Protein AF-A0AAD7KVL7-F1 (afdb_monomer)

Sequence (299 aa):
MIIGLVLFLLGAGTYRYTIQSNEKSRFVRIARVFAAAIRNRKPTLPAVATKQEAHQSFEQFRFLNKALLAPNGSKEGGEIFSTTEVEEAKAVLSLIQIWATCLTFGIVFAQVSTFYTKQGATMDRKVFPGFDISAASLQSFRIGTGIIISIVGMAVAALVEMKRLETAKDYGLVDEPGAVNPMSVWWLIPQYTLDGVSHVFAMIGIQEFFYDQARTELRSMGVALYLSVFGVGSLLSSFLISAIEEATGGDRRDSWFANNLNRAHLDYFYWLLAGLGAVSFVLYVHFAKSYIYNMKGKL

pLDDT: mean 77.89, std 16.53, range [33.16, 98.06]

Mean predicted aligned error: 12.8 Å

Organism: Quillaja saponaria (NCBI:txid32244)

Foldseek 3Di:
DVVVVVVVVVVVVVPPPPPPVPDDPLVVLLVVLVVLLVVLPDDDDDDDDPDDDDDPQDPQPCSSVSSQDFDPDDDDDTDHDDPVSSSVNRVVVVVVVVVVVCVVVVVVLVCVLPVVLVVCQPDFQDPDVPDGQDSLNVLLVLQLVLLVLLLVLLLLVLVLLVVQLVQCVVVVVLPPAPPDRPDDPCSNVSSVVSNVSSCSSNLSSQLSNLQVPDDPVCNVVSNVVSVVCVVVVVVVVVVVVVVQCVVQDDPPAAGCDHSRSSRHNVSVVSNVVSVVSVVVSVVSVVVSVVVVVVVVVVD

InterPro domains:
  IPR000109 Proton-dependent oligopeptide transporter family [PF00854] (1-141)
  IPR000109 Proton-dependent oligopeptide transporter family [PF00854] (142-248)
  IPR036259 MFS transporter superfamily [G3DSA:1.20.1250.20] (1-297)
  IPR036259 MFS transporter superfamily [SSF103473] (79-289)

Nearest PDB structures (foldseek):
  4oh3-assembly1_A  TM=4.957E-01  e=6.266E-10  Arabidopsis thaliana
  8jzx-assembly1_B  TM=6.310E-01  e=6.537E-05  Homo sapiens
  8wx4-assembly1_A  TM=6.038E-01  e=5.932E-05  Homo sapiens
  8a1g-assembly1_C  TM=2.622E-01  e=4.624E+00  Homo sapiens
  2q12-assembly1_A-2  TM=2.137E-01  e=7.514E+00  Homo sapiens

Solvent-accessible surface area (backbone atoms only — not comparable to full-atom values): 16916 Å² total; per-residue (Å²): 106,70,68,58,50,51,52,49,56,60,49,52,74,70,55,77,73,79,73,69,90,77,71,76,54,70,67,58,54,35,52,47,40,53,52,37,12,59,68,53,62,64,93,71,83,92,74,84,81,80,87,74,78,90,66,91,67,72,76,68,66,57,65,46,62,34,23,60,56,74,74,87,86,66,82,85,81,76,81,80,56,54,72,66,53,45,51,52,39,42,52,52,51,53,49,49,52,56,54,56,66,48,46,62,55,55,58,56,57,61,39,63,78,44,56,50,53,55,51,60,68,75,45,88,41,65,81,49,98,94,42,70,56,51,73,70,48,55,26,50,49,29,29,53,50,9,51,52,36,38,26,52,18,25,45,48,43,16,54,48,40,49,52,51,44,51,50,25,52,78,72,67,40,45,86,44,72,87,62,82,63,91,70,65,75,73,70,51,49,64,34,54,52,30,41,55,53,14,45,59,31,26,54,54,17,46,47,51,44,33,37,72,72,28,55,86,95,38,29,70,55,21,52,50,53,48,57,41,51,60,55,54,48,53,52,50,50,53,50,51,52,53,53,46,42,64,74,45,48,48,104,87,45,75,17,50,79,29,92,37,68,55,61,24,39,60,29,57,54,24,43,48,52,20,51,54,40,51,53,49,48,55,53,48,55,54,52,52,50,52,53,53,51,60,52,61,77,74,112

Structure (mmCIF, N/CA/C/O backbone):
data_AF-A0AAD7KVL7-F1
#
_entry.id   AF-A0AAD7KVL7-F1
#
loop_
_atom_site.group_PDB
_atom_site.id
_atom_site.type_symbol
_atom_site.label_atom_id
_atom_site.label_alt_id
_atom_site.label_comp_id
_atom_site.label_asym_id
_atom_site.label_entity_id
_atom_site.label_seq_id
_atom_site.pdbx_PDB_ins_code
_atom_site.Cartn_x
_atom_site.Cartn_y
_atom_site.Cartn_z
_atom_site.occupancy
_atom_site.B_iso_or_equiv
_atom_site.auth_seq_id
_atom_site.auth_comp_id
_atom_site.auth_asym_id
_atom_site.auth_atom_id
_atom_site.pdbx_PDB_model_num
ATOM 1 N N . MET A 1 1 ? 7.855 4.038 23.886 1.00 50.47 1 MET A N 1
ATOM 2 C CA . MET A 1 1 ? 7.642 5.500 24.010 1.00 50.47 1 MET A CA 1
ATOM 3 C C . MET A 1 1 ? 8.640 6.174 24.942 1.00 50.47 1 MET A C 1
ATOM 5 O O . MET A 1 1 ? 9.323 7.062 24.466 1.00 50.47 1 MET A O 1
ATOM 9 N N . ILE A 1 2 ? 8.785 5.759 26.207 1.00 61.41 2 ILE A N 1
ATOM 10 C CA . ILE A 1 2 ? 9.708 6.414 27.163 1.00 61.41 2 ILE A CA 1
ATOM 11 C C . ILE A 1 2 ? 11.168 6.366 26.682 1.00 61.41 2 ILE A C 1
ATOM 13 O O . ILE A 1 2 ? 11.831 7.390 26.650 1.00 61.41 2 ILE A O 1
ATOM 17 N N . ILE A 1 3 ? 11.637 5.212 26.199 1.00 69.81 3 ILE A N 1
ATOM 18 C CA . ILE A 1 3 ? 13.001 5.063 25.655 1.00 69.81 3 ILE A CA 1
ATOM 19 C C . ILE A 1 3 ? 13.208 5.937 24.406 1.00 69.81 3 ILE A C 1
ATOM 21 O O . ILE A 1 3 ? 14.237 6.587 24.272 1.00 69.81 3 ILE A O 1
ATOM 25 N N . GLY A 1 4 ? 12.206 6.020 23.525 1.00 58.41 4 GLY A N 1
ATOM 26 C CA . GLY A 1 4 ? 12.250 6.893 22.346 1.00 58.41 4 GLY A CA 1
ATOM 27 C C . GLY A 1 4 ? 12.260 8.381 22.707 1.00 58.41 4 GLY A C 1
ATOM 28 O O . GLY A 1 4 ? 12.988 9.147 22.091 1.00 58.41 4 GLY A O 1
ATOM 29 N N . LEU A 1 5 ? 11.516 8.779 23.746 1.00 64.94 5 LEU A N 1
ATOM 30 C CA . LEU A 1 5 ? 11.531 10.139 24.286 1.00 64.94 5 LEU A CA 1
ATOM 31 C C . LEU A 1 5 ? 12.896 10.470 24.904 1.00 64.94 5 LEU A C 1
ATOM 33 O O . LEU A 1 5 ? 13.423 11.546 24.666 1.00 64.94 5 LEU A O 1
ATOM 37 N N . VAL A 1 6 ? 13.494 9.536 25.649 1.00 79.69 6 VAL A N 1
ATOM 38 C CA . VAL A 1 6 ? 14.825 9.705 26.250 1.00 79.69 6 VAL A CA 1
ATOM 39 C C . VAL A 1 6 ? 15.905 9.822 25.172 1.00 79.69 6 VAL A C 1
ATOM 41 O O . VAL A 1 6 ? 16.729 10.725 25.251 1.00 79.69 6 VAL A O 1
ATOM 44 N N . LEU A 1 7 ? 15.869 8.987 24.127 1.00 78.38 7 LEU A N 1
ATOM 45 C CA . LEU A 1 7 ? 16.789 9.086 22.987 1.00 78.38 7 LEU A CA 1
ATOM 46 C C . LEU A 1 7 ? 16.598 10.388 22.196 1.00 78.38 7 LEU A C 1
ATOM 48 O O . LEU A 1 7 ? 17.580 11.021 21.820 1.00 78.38 7 LEU A O 1
ATOM 52 N N . PHE A 1 8 ? 15.351 10.822 21.991 1.00 74.12 8 PHE A N 1
ATOM 53 C CA . PHE A 1 8 ? 15.040 12.100 21.352 1.00 74.12 8 PHE A CA 1
ATOM 54 C C . PHE A 1 8 ? 15.550 13.288 22.175 1.00 74.12 8 PHE A C 1
ATOM 56 O O . PHE A 1 8 ? 16.162 14.186 21.615 1.00 74.12 8 PHE A O 1
ATOM 63 N N . LEU A 1 9 ? 15.356 13.286 23.498 1.00 77.94 9 LEU A N 1
ATOM 64 C CA . LEU A 1 9 ? 15.824 14.353 24.390 1.00 77.94 9 LEU A CA 1
ATOM 65 C C . LEU A 1 9 ? 17.355 14.372 24.528 1.00 77.94 9 LEU A C 1
ATOM 67 O O . LEU A 1 9 ? 17.946 15.449 24.559 1.00 77.94 9 LEU A O 1
ATOM 71 N N . LEU A 1 10 ? 18.003 13.202 24.553 1.00 77.75 10 LEU A N 1
ATOM 72 C CA . LEU A 1 10 ? 19.466 13.090 24.536 1.00 77.75 10 LEU A CA 1
ATOM 73 C C . LEU A 1 10 ? 20.050 13.580 23.202 1.00 77.75 10 LEU A C 1
ATOM 75 O O . LEU A 1 10 ? 21.024 14.328 23.204 1.00 77.75 10 LEU A O 1
ATOM 79 N N . GLY A 1 11 ? 19.423 13.230 22.073 1.00 61.44 11 GLY A N 1
ATOM 80 C CA . GLY A 1 11 ? 19.807 13.717 20.744 1.00 61.44 11 GLY A CA 1
ATOM 81 C C . GLY A 1 11 ? 19.473 15.195 20.507 1.00 61.44 11 GLY A C 1
ATOM 82 O O . GLY A 1 11 ? 20.193 15.882 19.782 1.00 61.44 11 GLY A O 1
ATOM 83 N N . ALA A 1 12 ? 18.436 15.723 21.164 1.00 59.50 12 ALA A N 1
ATOM 84 C CA . ALA A 1 12 ? 18.045 17.130 21.079 1.00 59.50 12 ALA A CA 1
ATOM 85 C C . ALA A 1 12 ? 19.120 18.070 21.647 1.00 59.50 12 ALA A C 1
ATOM 87 O O . ALA A 1 12 ? 19.262 19.186 21.156 1.00 59.50 12 ALA A O 1
ATOM 88 N N . GLY A 1 13 ? 19.920 17.618 22.623 1.00 55.59 13 GLY A N 1
ATOM 89 C CA . GLY A 1 13 ? 21.069 18.374 23.138 1.00 55.59 13 GLY A CA 1
ATOM 90 C C . GLY A 1 13 ? 22.257 18.436 22.168 1.00 55.59 13 GLY A C 1
ATOM 91 O O . GLY A 1 13 ? 23.027 19.394 22.191 1.00 55.59 13 GLY A O 1
ATOM 92 N N . THR A 1 14 ? 22.396 17.442 21.285 1.00 59.62 14 THR A N 1
ATOM 93 C CA . THR A 1 14 ? 23.415 17.412 20.219 1.00 59.62 14 THR A CA 1
ATOM 94 C C . THR A 1 14 ? 22.969 18.189 18.978 1.00 59.62 14 THR A C 1
ATOM 96 O O . THR A 1 14 ? 23.797 18.594 18.160 1.00 59.62 14 THR A O 1
ATOM 99 N N . TYR A 1 15 ? 21.666 18.452 18.850 1.00 43.06 15 TYR A N 1
ATOM 100 C CA . TYR A 1 15 ? 21.093 19.289 17.806 1.00 43.06 15 TYR A CA 1
ATOM 101 C C . TYR A 1 15 ? 21.395 20.763 18.083 1.00 43.06 15 TYR A C 1
ATOM 103 O O . TYR A 1 15 ? 20.573 21.535 18.577 1.00 43.06 15 TYR A O 1
ATOM 111 N N . ARG A 1 16 ? 22.618 21.175 17.754 1.00 44.50 16 ARG A N 1
ATOM 112 C CA . ARG A 1 16 ? 23.024 22.576 17.760 1.00 44.50 16 ARG A CA 1
ATOM 113 C C . ARG A 1 16 ? 22.405 23.264 16.539 1.00 44.50 16 ARG A C 1
ATOM 115 O O . ARG A 1 16 ? 23.072 23.531 15.546 1.00 44.50 16 ARG A O 1
ATOM 122 N N . TYR A 1 17 ? 21.095 23.497 16.605 1.00 44.44 17 TYR A N 1
ATOM 123 C CA . TYR A 1 17 ? 20.380 24.334 15.652 1.00 44.44 17 TYR A CA 1
ATOM 124 C C . TYR A 1 17 ? 20.865 25.767 15.840 1.00 44.44 17 TYR A C 1
ATOM 126 O O . TYR A 1 17 ? 20.537 26.428 16.826 1.00 44.44 17 TYR A O 1
ATOM 134 N N . THR A 1 18 ? 21.677 26.249 14.907 1.00 37.12 18 THR A N 1
ATOM 135 C CA . THR A 1 18 ? 21.961 27.676 14.789 1.00 37.12 18 THR A CA 1
ATOM 136 C C . THR A 1 18 ? 20.650 28.359 14.417 1.00 37.12 18 THR A C 1
ATOM 138 O O . THR A 1 18 ? 20.268 28.396 13.250 1.00 37.12 18 THR A O 1
ATOM 141 N N . ILE A 1 19 ? 19.921 28.862 15.414 1.00 48.62 19 ILE A N 1
ATOM 142 C CA . ILE A 1 19 ? 18.784 29.753 15.197 1.00 48.62 19 ILE A CA 1
ATOM 143 C C . ILE A 1 19 ? 19.350 30.992 14.488 1.00 48.62 19 ILE A C 1
ATOM 145 O O . ILE A 1 19 ? 19.920 31.872 15.129 1.00 48.62 19 ILE A O 1
ATOM 149 N N . GLN A 1 20 ? 19.212 31.073 13.162 1.00 39.88 20 GLN A N 1
ATOM 150 C CA . GLN A 1 20 ? 19.223 32.362 12.476 1.00 39.88 20 GLN A CA 1
ATOM 151 C C . GLN A 1 20 ? 17.997 33.121 12.996 1.00 3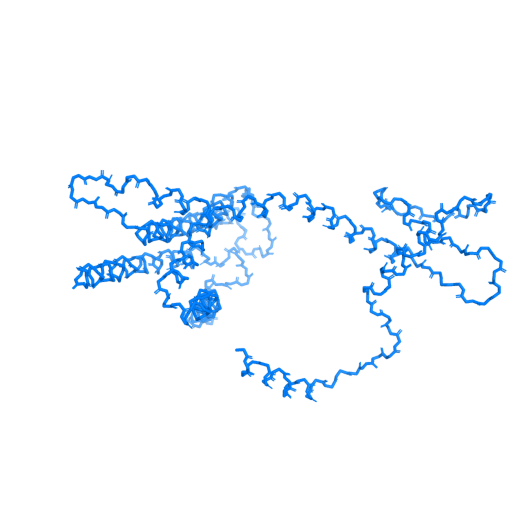9.88 20 GLN A C 1
ATOM 153 O O . GLN A 1 20 ? 16.875 32.908 12.539 1.00 39.88 20 GLN A O 1
ATOM 158 N N . SER A 1 21 ? 18.187 33.944 14.033 1.00 47.78 21 SER A N 1
ATOM 159 C CA . SER A 1 21 ? 17.116 34.532 14.851 1.00 47.78 21 SER A CA 1
ATOM 160 C C . SER A 1 21 ? 16.332 35.653 14.167 1.00 47.78 21 SER A C 1
ATOM 162 O O . SER A 1 21 ? 15.862 36.569 14.838 1.00 47.78 21 SER A O 1
ATOM 164 N N . ASN A 1 22 ? 16.175 35.599 12.843 1.00 49.38 22 ASN A N 1
ATOM 165 C CA . ASN A 1 22 ? 15.430 36.619 12.113 1.00 49.38 22 ASN A CA 1
ATOM 166 C C . ASN A 1 22 ? 14.542 36.105 10.967 1.00 49.38 22 ASN A C 1
ATOM 168 O O . ASN A 1 22 ? 13.840 36.905 10.351 1.00 49.38 22 ASN A O 1
ATOM 172 N N . GLU A 1 23 ? 14.484 34.795 10.701 1.00 53.75 23 GLU A N 1
ATOM 173 C CA . GLU A 1 23 ? 13.508 34.245 9.751 1.00 53.75 23 GLU A CA 1
ATOM 174 C C . GLU A 1 23 ? 12.226 33.843 10.504 1.00 53.75 23 GLU A C 1
ATOM 176 O O . GLU A 1 23 ? 12.170 32.832 11.206 1.00 53.75 23 GLU A O 1
ATOM 181 N N . LYS A 1 24 ? 11.176 34.672 10.423 1.00 63.22 24 LYS A N 1
ATOM 182 C CA . LYS A 1 24 ? 9.858 34.351 11.004 1.00 63.22 24 LYS A CA 1
ATOM 183 C C . LYS A 1 24 ? 9.384 32.990 10.463 1.00 63.22 24 LYS A C 1
ATOM 185 O O . LYS A 1 24 ? 9.378 32.789 9.250 1.00 63.22 24 LYS A O 1
ATOM 190 N N . SER A 1 25 ? 8.942 32.085 11.348 1.00 74.12 25 SER A N 1
ATOM 191 C CA . SER A 1 25 ? 8.406 30.764 10.964 1.00 74.12 25 SER A CA 1
ATOM 192 C C . SER A 1 25 ? 7.355 30.891 9.857 1.00 74.12 25 SER A C 1
ATOM 194 O O . SER A 1 25 ? 6.479 31.757 9.926 1.00 74.12 25 SER A O 1
ATOM 196 N N . ARG A 1 26 ? 7.418 30.017 8.846 1.00 74.38 26 ARG A N 1
ATOM 197 C CA . ARG A 1 26 ? 6.549 30.069 7.655 1.00 74.38 26 ARG A CA 1
ATOM 198 C C . ARG A 1 26 ? 5.059 30.099 8.019 1.00 74.38 26 ARG A C 1
ATOM 200 O O . ARG A 1 26 ? 4.303 30.883 7.455 1.00 74.38 26 ARG A O 1
ATOM 207 N N . PHE A 1 27 ? 4.658 29.348 9.046 1.00 77.69 27 PHE A N 1
ATOM 208 C CA . PHE A 1 27 ? 3.287 29.363 9.569 1.00 77.69 27 PHE A CA 1
ATOM 209 C C . PHE A 1 27 ? 2.889 30.713 10.174 1.00 77.69 27 PHE A C 1
ATOM 211 O O . PHE A 1 27 ? 1.762 31.169 9.992 1.00 77.69 27 PHE A O 1
ATOM 218 N N . VAL A 1 28 ? 3.818 31.383 10.860 1.00 81.88 28 VAL A N 1
ATOM 219 C CA . VAL A 1 28 ? 3.592 32.714 11.437 1.00 81.88 28 VAL A CA 1
ATOM 220 C C . VAL A 1 28 ? 3.434 33.760 10.332 1.00 81.88 28 VAL A C 1
ATOM 222 O O . VAL A 1 28 ? 2.587 34.639 10.466 1.00 81.88 28 VAL A O 1
ATOM 225 N N . ARG A 1 29 ? 4.192 33.662 9.229 1.00 79.75 29 ARG A N 1
ATOM 226 C CA . ARG A 1 29 ? 4.027 34.553 8.064 1.00 79.75 29 ARG A CA 1
ATOM 227 C C . ARG A 1 29 ? 2.640 34.400 7.441 1.00 79.75 29 ARG A C 1
ATOM 229 O O . ARG A 1 29 ? 1.922 35.385 7.300 1.00 79.75 29 ARG A O 1
ATOM 236 N N . ILE A 1 30 ? 2.224 33.161 7.183 1.00 82.62 30 ILE A N 1
ATOM 237 C CA . ILE A 1 30 ? 0.901 32.841 6.630 1.00 82.62 30 ILE A CA 1
ATOM 238 C C . ILE A 1 30 ? -0.218 33.345 7.557 1.00 82.62 30 ILE A C 1
ATOM 240 O O . ILE A 1 30 ? -1.150 34.009 7.106 1.00 82.62 30 ILE A O 1
ATOM 244 N N . ALA A 1 31 ? -0.111 33.116 8.871 1.00 83.69 31 ALA A N 1
ATOM 245 C CA . ALA A 1 31 ? -1.095 33.598 9.844 1.00 83.69 31 ALA A CA 1
ATOM 246 C C . ALA A 1 31 ? -1.232 35.133 9.844 1.00 83.69 31 ALA A C 1
ATOM 248 O O . ALA A 1 31 ? -2.340 35.662 9.962 1.00 83.69 31 ALA A O 1
ATOM 249 N N . ARG A 1 32 ? -0.122 35.861 9.667 1.00 83.12 32 ARG A N 1
ATOM 250 C CA . ARG A 1 32 ? -0.129 37.327 9.562 1.00 83.12 32 ARG A CA 1
ATOM 251 C C . ARG A 1 32 ? -0.781 37.818 8.274 1.00 83.12 32 ARG A C 1
ATOM 253 O O . ARG A 1 32 ? -1.527 38.792 8.337 1.00 83.12 32 ARG A O 1
ATOM 260 N N . VAL A 1 33 ? -0.585 37.123 7.151 1.00 84.25 33 VAL A N 1
ATOM 261 C CA . VAL A 1 33 ? -1.294 37.410 5.892 1.00 84.25 33 VAL A CA 1
ATOM 262 C C . VAL A 1 33 ? -2.807 37.309 6.093 1.00 84.25 33 VAL A C 1
ATOM 264 O O . VAL A 1 33 ? -3.541 38.229 5.729 1.00 84.25 33 VAL A O 1
ATOM 267 N N . PHE A 1 34 ? -3.290 36.241 6.739 1.00 83.94 34 PHE A N 1
ATOM 268 C CA . PHE A 1 34 ? -4.713 36.103 7.070 1.00 83.94 34 PHE A CA 1
ATOM 269 C C . PHE A 1 34 ? -5.205 37.240 7.974 1.00 83.94 34 PHE A C 1
ATOM 271 O O . PHE A 1 34 ? -6.240 37.849 7.692 1.00 83.94 34 PHE A O 1
ATOM 278 N N . ALA A 1 35 ? -4.454 37.570 9.028 1.00 83.56 35 ALA A N 1
ATOM 279 C CA . ALA A 1 35 ? -4.798 38.656 9.941 1.00 83.56 35 ALA A CA 1
ATOM 280 C C . ALA A 1 35 ? -4.869 40.018 9.223 1.00 83.56 35 ALA A C 1
ATOM 282 O O . ALA A 1 35 ? -5.815 40.780 9.432 1.00 83.56 35 ALA A O 1
ATOM 283 N N . ALA A 1 36 ? -3.917 40.306 8.332 1.00 80.81 36 ALA A N 1
ATOM 284 C CA . ALA A 1 36 ? -3.884 41.525 7.532 1.00 80.81 36 ALA A CA 1
ATOM 285 C C . ALA A 1 36 ? -5.037 41.587 6.519 1.00 80.81 36 ALA A C 1
ATOM 287 O O . ALA A 1 36 ? -5.709 42.614 6.425 1.00 80.81 36 ALA A O 1
ATOM 288 N N . ALA A 1 37 ? -5.342 40.485 5.826 1.00 81.25 37 ALA A N 1
ATOM 289 C CA . ALA A 1 37 ? -6.483 40.405 4.912 1.00 81.25 37 ALA A CA 1
ATOM 290 C C . ALA A 1 37 ? -7.827 40.635 5.628 1.00 81.25 37 ALA A C 1
ATOM 292 O O . ALA A 1 37 ? -8.701 41.327 5.100 1.00 81.25 37 ALA A O 1
ATOM 293 N N . ILE A 1 38 ? -7.994 40.091 6.842 1.00 82.12 38 ILE A N 1
ATOM 294 C CA . ILE A 1 38 ? -9.190 40.293 7.675 1.00 82.12 38 ILE A CA 1
ATOM 295 C C . ILE A 1 38 ? -9.268 41.743 8.165 1.00 82.12 38 ILE A C 1
ATOM 297 O O . ILE A 1 38 ? -10.331 42.361 8.078 1.00 82.12 38 ILE A O 1
ATOM 301 N N . ARG A 1 39 ? -8.149 42.313 8.630 1.00 79.00 39 ARG A N 1
ATOM 302 C CA . ARG A 1 39 ? -8.065 43.714 9.074 1.00 79.00 39 ARG A CA 1
ATOM 303 C C . ARG A 1 39 ? -8.434 44.683 7.948 1.00 79.00 39 ARG A C 1
ATOM 305 O O . ARG A 1 39 ? -9.210 45.610 8.168 1.00 79.00 39 ARG A O 1
ATOM 312 N N . ASN A 1 40 ? -7.963 44.406 6.736 1.00 76.19 40 ASN A N 1
ATOM 313 C CA . ASN A 1 40 ? -8.207 45.209 5.539 1.00 76.19 40 ASN A CA 1
ATOM 314 C C . ASN A 1 40 ? -9.567 44.895 4.868 1.00 76.19 40 ASN A C 1
ATOM 316 O O . ASN A 1 40 ? -9.857 45.378 3.774 1.00 76.19 40 ASN A O 1
ATOM 320 N N . ARG A 1 41 ? -10.436 44.080 5.496 1.00 67.69 41 ARG A N 1
ATOM 321 C CA . ARG A 1 41 ? -11.765 43.727 4.963 1.00 67.69 41 ARG A CA 1
ATOM 322 C C . ARG A 1 41 ? -12.808 44.844 5.133 1.00 67.69 41 ARG A C 1
ATOM 324 O O . ARG A 1 41 ? -13.799 44.813 4.403 1.00 67.69 41 ARG A O 1
ATOM 331 N N . LYS A 1 42 ? -12.605 45.807 6.046 1.00 64.00 42 LYS A N 1
ATOM 332 C CA . LYS A 1 42 ? -13.519 46.952 6.253 1.00 64.00 42 LYS A CA 1
ATOM 333 C C . LYS A 1 42 ? -13.466 47.930 5.060 1.00 64.00 42 LYS A C 1
ATOM 335 O O . LYS A 1 42 ? -12.380 48.152 4.531 1.00 64.00 42 LYS A O 1
ATOM 340 N N . PRO A 1 43 ? -14.602 48.498 4.610 1.00 46.72 43 PRO A N 1
ATOM 341 C CA . PRO A 1 43 ? -14.630 49.375 3.446 1.00 46.72 43 PRO A CA 1
ATOM 342 C C . PRO A 1 43 ? -14.182 50.788 3.835 1.00 46.72 43 PRO A C 1
ATOM 344 O O . PRO A 1 43 ? -14.901 51.489 4.542 1.00 46.72 43 PRO A O 1
ATOM 347 N N . THR A 1 44 ? -13.031 51.226 3.330 1.00 39.47 44 THR A N 1
ATOM 348 C CA . THR A 1 44 ? -12.699 52.654 3.266 1.00 39.47 44 THR A CA 1
ATOM 349 C C . THR A 1 44 ? -12.329 52.997 1.821 1.00 39.47 44 THR A C 1
ATOM 351 O O . THR A 1 44 ? -11.612 52.240 1.170 1.00 39.47 44 THR A O 1
ATOM 354 N N . LEU A 1 45 ? -12.921 54.086 1.324 1.00 37.59 45 LEU A N 1
ATOM 355 C CA . LEU A 1 45 ? -12.950 54.600 -0.056 1.00 37.59 45 LEU A CA 1
ATOM 356 C C . LEU A 1 45 ? -11.559 54.820 -0.721 1.00 37.59 45 LEU A C 1
ATOM 358 O O . LEU A 1 45 ? -10.535 54.712 -0.051 1.00 37.59 45 LEU A O 1
ATOM 362 N N . PRO A 1 46 ? -11.507 55.068 -2.050 1.00 43.78 46 PRO A N 1
ATOM 363 C CA . PRO A 1 46 ? -10.589 54.414 -2.975 1.00 43.78 46 PRO A CA 1
ATOM 364 C C . PRO A 1 46 ? -9.158 54.942 -2.854 1.00 43.78 46 PRO A C 1
ATOM 366 O O . PRO A 1 46 ? -8.898 56.124 -3.064 1.00 43.78 46 PRO A O 1
ATOM 369 N N . ALA A 1 47 ? -8.215 54.042 -2.584 1.00 38.59 47 ALA A N 1
ATOM 370 C CA . ALA A 1 47 ? -6.794 54.316 -2.730 1.00 38.59 47 ALA A CA 1
ATOM 371 C C . ALA A 1 47 ? -6.303 53.703 -4.047 1.00 38.59 47 ALA A C 1
ATOM 373 O O . ALA A 1 47 ? -6.563 52.538 -4.346 1.00 38.59 47 ALA A O 1
ATOM 374 N N . VAL A 1 48 ? -5.657 54.559 -4.835 1.00 38.47 48 VAL A N 1
ATOM 375 C CA . VAL A 1 48 ? -5.104 54.370 -6.178 1.00 38.47 48 VAL A CA 1
ATOM 376 C C . VAL A 1 48 ? -4.594 52.946 -6.420 1.00 38.47 48 VAL A C 1
ATOM 378 O O . VAL A 1 48 ? -3.656 52.480 -5.779 1.00 38.47 48 VAL A O 1
ATOM 381 N N . ALA A 1 49 ? -5.215 52.266 -7.384 1.00 37.31 49 ALA A N 1
ATOM 382 C CA . ALA A 1 49 ? -4.736 50.993 -7.891 1.00 37.31 49 ALA A CA 1
ATOM 383 C C . ALA A 1 49 ? -3.481 51.234 -8.739 1.00 37.31 49 ALA A C 1
ATOM 385 O O . ALA A 1 49 ? -3.577 51.544 -9.928 1.00 37.31 49 ALA A O 1
ATOM 386 N N . THR A 1 50 ? -2.300 51.071 -8.146 1.00 36.06 50 THR A N 1
ATOM 387 C CA . THR A 1 50 ? -1.083 50.877 -8.935 1.00 36.06 50 THR A CA 1
ATOM 388 C C . THR A 1 50 ? -1.185 49.499 -9.581 1.00 36.06 50 THR A C 1
ATOM 390 O O . THR A 1 50 ? -1.013 48.468 -8.931 1.00 36.06 50 THR A O 1
ATOM 393 N N . LYS A 1 51 ? -1.560 49.484 -10.865 1.00 38.06 51 LYS A N 1
ATOM 394 C CA . LYS A 1 51 ? -1.463 48.314 -11.740 1.00 38.06 51 LYS A CA 1
ATOM 395 C C . LYS A 1 51 ? 0.012 47.921 -11.839 1.00 38.06 51 LYS A C 1
ATOM 397 O O . LYS A 1 51 ? 0.728 48.498 -12.646 1.00 38.06 51 LYS A O 1
ATOM 402 N N . GLN A 1 52 ? 0.436 46.928 -11.067 1.00 34.59 52 GLN A N 1
ATOM 403 C CA . GLN A 1 52 ? 1.682 46.217 -11.329 1.00 34.59 52 GLN A CA 1
ATOM 404 C C . GLN A 1 52 ? 1.360 44.724 -11.476 1.00 34.59 52 GLN A C 1
ATOM 406 O O . GLN A 1 52 ? 1.039 44.039 -10.511 1.00 34.59 52 GLN A O 1
ATOM 411 N N . GLU A 1 53 ? 1.341 44.312 -12.743 1.00 33.16 53 GLU A N 1
ATOM 412 C CA . GLU A 1 53 ? 1.529 42.965 -13.294 1.00 33.16 53 GLU A CA 1
ATOM 413 C C . GLU A 1 53 ? 0.786 41.796 -12.625 1.00 33.16 53 GLU A C 1
ATOM 415 O O . GLU A 1 53 ? 1.257 41.121 -11.714 1.00 33.16 53 GLU A O 1
ATOM 420 N N . ALA A 1 54 ? -0.383 41.500 -13.199 1.00 36.84 54 ALA A N 1
ATOM 421 C CA . ALA A 1 54 ? -1.100 40.245 -13.037 1.00 36.84 54 ALA A CA 1
ATOM 422 C C . ALA A 1 54 ? -0.323 39.097 -13.708 1.00 36.84 54 ALA A C 1
ATOM 424 O O . ALA A 1 54 ? -0.622 38.696 -14.831 1.00 36.84 54 ALA A O 1
ATOM 425 N N . HIS A 1 55 ? 0.678 38.564 -13.016 1.00 38.41 55 HIS A N 1
ATOM 426 C CA . HIS A 1 55 ? 1.154 37.210 -13.275 1.00 38.41 55 HIS A CA 1
ATOM 427 C C . HIS A 1 55 ? 0.154 36.244 -12.628 1.00 38.41 55 HIS A C 1
ATOM 429 O O . HIS A 1 55 ? -0.116 36.382 -11.438 1.00 38.41 55 HIS A O 1
ATOM 435 N N . GLN A 1 56 ? -0.451 35.364 -13.440 1.00 40.59 56 GLN A N 1
ATOM 436 C CA . GLN A 1 56 ? -1.430 34.306 -13.118 1.00 40.59 56 GLN A CA 1
ATOM 437 C C . GLN A 1 56 ? -1.680 34.072 -11.613 1.00 40.59 56 GLN A C 1
ATOM 439 O O . GLN A 1 56 ? -1.174 33.128 -11.014 1.00 40.59 56 GLN A O 1
ATOM 444 N N . SER A 1 57 ? -2.472 34.944 -10.990 1.00 45.75 57 SER A N 1
ATOM 445 C CA . SER A 1 57 ? -2.867 34.802 -9.589 1.00 45.75 57 SER A CA 1
ATOM 446 C C . SER A 1 57 ? -4.065 33.862 -9.530 1.00 45.75 57 SER A C 1
ATOM 448 O O . SER A 1 57 ? -4.997 34.003 -10.325 1.00 45.75 57 SER A O 1
ATOM 450 N N . PHE A 1 58 ? -4.060 32.909 -8.598 1.00 51.50 58 PHE A N 1
ATOM 451 C CA . PHE A 1 58 ? -5.233 32.087 -8.309 1.00 51.50 58 PHE A CA 1
ATOM 452 C C . PHE A 1 58 ? -6.426 33.027 -8.016 1.00 51.50 58 PHE A C 1
ATOM 454 O O . PHE A 1 58 ? -6.415 33.768 -7.027 1.00 51.50 58 PHE A O 1
ATOM 461 N N . GLU A 1 59 ? -7.452 33.021 -8.881 1.00 62.06 59 GLU A N 1
ATOM 462 C CA . GLU A 1 59 ? -8.722 33.761 -8.693 1.00 62.06 59 GLU A CA 1
ATOM 463 C C . GLU A 1 59 ? -9.437 33.319 -7.397 1.00 62.06 59 GLU A C 1
ATOM 465 O O . GLU A 1 59 ? -10.176 34.082 -6.762 1.00 62.06 59 GLU A O 1
ATOM 470 N N . GLN A 1 60 ? -9.167 32.087 -6.954 1.00 61.66 60 GLN A N 1
ATOM 471 C CA . GLN A 1 60 ? -9.662 31.526 -5.703 1.00 61.66 60 GLN A CA 1
ATOM 472 C C . GLN A 1 60 ? -9.092 32.300 -4.499 1.00 61.66 60 GLN A C 1
ATOM 474 O O . GLN A 1 60 ? -7.891 32.532 -4.384 1.00 61.66 60 GLN A O 1
ATOM 479 N N . PHE A 1 61 ? -9.970 32.709 -3.577 1.00 76.94 61 PHE A N 1
ATOM 480 C CA . PHE A 1 61 ? -9.627 33.474 -2.367 1.00 76.94 61 PHE A CA 1
ATOM 481 C C . PHE A 1 61 ? -9.042 34.879 -2.608 1.00 76.94 61 PHE A C 1
ATOM 483 O O . PHE A 1 61 ? -8.222 35.367 -1.827 1.00 76.94 61 PHE A O 1
ATOM 490 N N . ARG A 1 62 ? -9.550 35.600 -3.621 1.00 78.81 62 ARG A N 1
ATOM 491 C CA . ARG A 1 62 ? -9.200 37.005 -3.934 1.00 78.81 62 ARG A CA 1
ATOM 492 C C . ARG A 1 62 ? -9.242 37.969 -2.739 1.00 78.81 62 ARG A C 1
ATOM 494 O O . ARG A 1 62 ? -8.557 38.990 -2.748 1.00 78.81 62 ARG A O 1
ATOM 501 N N . PHE A 1 63 ? -10.010 37.664 -1.690 1.00 82.25 63 PHE A N 1
ATOM 502 C CA . PHE A 1 63 ? -10.031 38.477 -0.471 1.00 82.25 63 PHE A CA 1
ATOM 503 C C . PHE A 1 63 ? -8.662 38.549 0.231 1.00 82.25 63 PHE A C 1
ATOM 505 O O . PHE A 1 63 ? -8.399 39.546 0.898 1.00 82.25 63 PHE A O 1
ATOM 512 N N . LEU A 1 64 ? -7.784 37.551 0.058 1.00 79.62 64 LEU A N 1
ATOM 513 C CA . LEU A 1 64 ? -6.431 37.542 0.626 1.00 79.62 64 LEU A CA 1
ATOM 514 C C . LEU A 1 64 ? -5.501 38.566 -0.032 1.00 79.62 64 LEU A C 1
ATOM 516 O O . LEU A 1 64 ? -4.604 39.074 0.634 1.00 79.62 64 LEU A O 1
ATOM 520 N N . ASN A 1 65 ? -5.785 38.994 -1.269 1.00 81.56 65 ASN A N 1
ATOM 521 C CA . ASN A 1 65 ? -5.049 40.086 -1.920 1.00 81.56 65 ASN A CA 1
ATOM 522 C C . ASN A 1 65 ? -5.183 41.410 -1.151 1.00 81.56 65 ASN A C 1
ATOM 524 O O . ASN A 1 65 ? -4.357 42.303 -1.312 1.00 81.56 65 ASN A O 1
ATOM 528 N N . LYS A 1 66 ? -6.186 41.539 -0.270 1.00 79.25 66 LYS A N 1
ATOM 529 C CA . LYS A 1 66 ? -6.318 42.698 0.618 1.00 79.25 66 LYS A CA 1
ATOM 530 C C . LYS A 1 66 ? -5.168 42.809 1.620 1.00 79.25 66 LYS A C 1
ATOM 532 O O . LYS A 1 66 ? -4.948 43.906 2.117 1.00 79.25 66 LYS A O 1
ATOM 537 N N . ALA A 1 67 ? -4.426 41.734 1.904 1.00 75.56 67 ALA A N 1
ATOM 538 C CA . ALA A 1 67 ? -3.225 41.790 2.743 1.00 75.56 67 ALA A CA 1
ATOM 539 C C . ALA A 1 67 ? -2.089 42.613 2.111 1.00 75.56 67 ALA A C 1
ATOM 541 O O . ALA A 1 67 ? -1.264 43.148 2.841 1.00 75.56 67 ALA A O 1
ATOM 542 N N . LEU A 1 68 ? -2.079 42.769 0.780 1.00 76.62 68 LEU A N 1
ATOM 543 C CA . LEU A 1 68 ? -1.099 43.592 0.057 1.00 76.62 68 LEU A CA 1
ATOM 544 C C . LEU A 1 68 ? -1.367 45.100 0.199 1.00 76.62 68 LEU A C 1
ATOM 546 O O . LEU A 1 68 ? -0.533 45.916 -0.181 1.00 76.62 68 LEU A O 1
ATOM 550 N N . LEU A 1 69 ? -2.537 45.488 0.720 1.00 72.56 69 LEU A N 1
ATOM 551 C CA . LEU A 1 69 ? -2.898 46.890 0.907 1.00 72.56 69 LEU A CA 1
ATOM 552 C C . LEU A 1 69 ? -2.198 47.445 2.156 1.00 72.56 69 LEU A C 1
ATOM 554 O O . LEU A 1 69 ? -2.424 46.966 3.272 1.00 72.56 69 LEU A O 1
ATOM 558 N N . ALA A 1 70 ? -1.376 48.480 1.976 1.00 57.53 70 ALA A N 1
ATOM 559 C CA . ALA A 1 70 ? -0.782 49.211 3.089 1.00 57.53 70 ALA A CA 1
ATOM 560 C C . ALA A 1 70 ? -1.884 49.915 3.912 1.00 57.53 70 ALA A C 1
ATOM 562 O O . ALA A 1 70 ? -2.808 50.489 3.327 1.00 57.53 70 ALA A O 1
ATOM 563 N N . PRO A 1 71 ? -1.824 49.914 5.258 1.00 53.56 71 PRO A N 1
ATOM 564 C CA . PRO A 1 71 ? -2.727 50.730 6.059 1.00 53.56 71 PRO A CA 1
ATOM 565 C C . PRO A 1 71 ? -2.429 52.208 5.786 1.00 53.56 71 PRO A C 1
ATOM 567 O O . PRO A 1 71 ? -1.313 52.671 6.024 1.00 53.56 71 PRO A O 1
ATOM 570 N N . ASN A 1 72 ? -3.416 52.958 5.295 1.00 49.09 72 ASN A N 1
ATOM 571 C CA . ASN A 1 72 ? -3.278 54.399 5.102 1.00 49.09 72 ASN A CA 1
ATOM 572 C C . ASN A 1 72 ? -2.907 55.091 6.430 1.00 49.09 72 ASN A C 1
ATOM 574 O O . ASN A 1 72 ? -3.665 55.030 7.396 1.00 49.09 72 ASN A O 1
ATOM 578 N N . GLY A 1 73 ? -1.771 55.798 6.447 1.00 50.12 73 GLY A N 1
ATOM 579 C CA . GLY A 1 73 ? -1.536 56.930 7.353 1.00 50.12 73 GLY A CA 1
ATOM 580 C C . GLY A 1 73 ? -0.759 56.701 8.655 1.00 50.12 73 GLY A C 1
ATOM 581 O O . GLY A 1 73 ? -0.651 57.650 9.426 1.00 50.12 73 GLY A O 1
ATOM 582 N N . SER A 1 74 ? -0.174 55.529 8.918 1.00 39.56 74 SER A N 1
ATOM 583 C CA . SER A 1 74 ? 0.764 55.377 10.045 1.00 39.56 74 SER A CA 1
ATOM 584 C C . SER A 1 74 ? 2.199 55.483 9.548 1.00 39.56 74 SER A C 1
ATOM 586 O O . SER A 1 74 ? 2.690 54.594 8.852 1.00 39.56 74 SER A O 1
ATOM 588 N N . LYS A 1 75 ? 2.876 56.565 9.938 1.00 43.47 75 LYS A N 1
ATOM 589 C CA . LYS A 1 75 ? 4.339 56.637 9.947 1.00 43.47 75 LYS A CA 1
ATOM 590 C C . LYS A 1 75 ? 4.879 55.403 10.691 1.00 43.47 75 LYS A C 1
ATOM 592 O O . LYS A 1 75 ? 4.342 55.056 11.737 1.00 43.47 75 LYS A O 1
ATOM 597 N N . GLU A 1 76 ? 5.874 54.754 10.087 1.00 46.22 76 GLU A N 1
ATOM 598 C CA . GLU A 1 76 ? 6.738 53.695 10.635 1.00 46.22 76 GLU A CA 1
ATOM 599 C C . GLU A 1 76 ? 6.042 52.461 11.254 1.00 46.22 76 GLU A C 1
ATOM 601 O O . GLU A 1 76 ? 5.580 52.473 12.390 1.00 46.22 76 GLU A O 1
ATOM 606 N N . GLY A 1 77 ? 6.034 51.340 10.513 1.00 46.44 77 GLY A N 1
ATOM 607 C CA . GLY A 1 77 ? 5.830 49.998 11.091 1.00 46.44 77 GLY A CA 1
ATOM 608 C C . GLY A 1 77 ? 4.784 49.090 10.431 1.00 46.44 77 GLY A C 1
ATOM 609 O O . GLY A 1 77 ? 4.562 47.978 10.908 1.00 46.44 77 GLY A O 1
ATOM 610 N N . GLY A 1 78 ? 4.125 49.515 9.348 1.00 52.00 78 GLY A N 1
ATOM 611 C CA . GLY A 1 78 ? 3.165 48.663 8.635 1.00 52.00 78 GLY A CA 1
ATOM 612 C C . GLY A 1 78 ? 3.855 47.540 7.852 1.00 52.00 78 GLY A C 1
ATOM 613 O O . GLY A 1 78 ? 4.557 47.820 6.887 1.00 52.00 78 GLY A O 1
ATOM 614 N N . GLU A 1 79 ? 3.648 46.278 8.244 1.00 57.66 79 GLU A N 1
ATOM 615 C CA . GLU A 1 79 ? 4.156 45.111 7.504 1.00 57.66 79 GLU A CA 1
ATOM 616 C C . GLU A 1 79 ? 3.551 45.064 6.088 1.00 57.66 79 GLU A C 1
ATOM 618 O O . GLU A 1 79 ? 2.337 44.920 5.931 1.00 57.66 79 GLU A O 1
ATOM 623 N N . ILE A 1 80 ? 4.402 45.200 5.066 1.00 63.22 80 ILE A N 1
ATOM 624 C CA . ILE A 1 80 ? 4.051 44.998 3.657 1.00 63.22 80 ILE A CA 1
ATOM 625 C C . ILE A 1 80 ? 4.302 43.521 3.345 1.00 63.22 80 ILE A C 1
ATOM 627 O O . ILE A 1 80 ? 5.434 43.056 3.469 1.00 63.22 80 ILE A O 1
ATOM 631 N N . PHE A 1 81 ? 3.254 42.788 2.967 1.00 70.69 81 PHE A N 1
ATOM 632 C CA . PHE A 1 81 ? 3.375 41.391 2.545 1.00 70.69 81 PHE A CA 1
ATOM 633 C C . PHE A 1 81 ? 3.752 41.316 1.067 1.00 70.69 81 PHE A C 1
ATOM 635 O O . PHE A 1 81 ? 3.268 42.102 0.250 1.00 70.69 81 PHE A O 1
ATOM 642 N N . SER A 1 82 ? 4.603 40.358 0.720 1.00 78.12 82 SER A N 1
ATOM 643 C CA . SER A 1 82 ? 4.933 40.045 -0.671 1.00 78.12 82 SER A CA 1
ATOM 644 C C . SER A 1 82 ? 3.802 39.264 -1.351 1.00 78.12 82 SER A C 1
ATOM 646 O O . SER A 1 82 ? 3.005 38.582 -0.702 1.00 78.12 82 SER A O 1
ATOM 648 N N . THR A 1 83 ? 3.736 39.323 -2.683 1.00 73.56 83 THR A N 1
ATOM 649 C CA . THR A 1 83 ? 2.788 38.525 -3.482 1.00 73.56 83 THR A CA 1
ATOM 650 C C . THR A 1 83 ? 2.966 37.025 -3.241 1.00 73.56 83 THR A C 1
ATOM 652 O O . THR A 1 83 ? 1.976 36.311 -3.107 1.00 73.56 83 THR A O 1
ATOM 655 N N . THR A 1 84 ? 4.208 36.563 -3.079 1.00 76.81 84 THR A N 1
ATOM 656 C CA . THR A 1 84 ? 4.541 35.171 -2.749 1.00 76.81 84 THR A CA 1
ATOM 657 C C . THR A 1 84 ? 3.915 34.717 -1.429 1.00 76.81 84 THR A C 1
ATOM 659 O O . THR A 1 84 ? 3.318 33.647 -1.380 1.00 76.81 84 THR A O 1
ATOM 662 N N . GLU A 1 85 ? 3.971 35.528 -0.368 1.00 79.25 85 GLU A N 1
ATOM 663 C CA . GLU A 1 85 ? 3.367 35.183 0.933 1.00 79.25 85 GLU A CA 1
ATOM 664 C C . GLU A 1 85 ? 1.837 35.083 0.863 1.00 79.25 85 GLU A C 1
ATOM 666 O O . GLU A 1 85 ? 1.221 34.264 1.550 1.00 79.25 85 GLU A O 1
ATOM 671 N N . VAL A 1 86 ? 1.210 35.904 0.018 1.00 79.06 86 VAL A N 1
ATOM 672 C CA . VAL A 1 86 ? -0.236 35.851 -0.215 1.00 79.06 86 VAL A CA 1
ATOM 673 C C . VAL A 1 86 ? -0.629 34.613 -1.018 1.00 79.06 86 VAL A C 1
ATOM 675 O O . VAL A 1 86 ? -1.618 33.966 -0.671 1.00 79.06 86 VAL A O 1
ATOM 678 N N . GLU A 1 87 ? 0.140 34.240 -2.040 1.00 80.62 87 GLU A N 1
ATOM 679 C CA . GLU A 1 87 ? -0.087 33.002 -2.796 1.00 80.62 87 GLU A CA 1
ATOM 680 C C . GLU A 1 87 ? 0.175 31.745 -1.941 1.00 80.62 87 GLU A C 1
ATOM 682 O O . GLU A 1 87 ? -0.616 30.804 -1.996 1.00 80.62 87 GLU A O 1
ATOM 687 N N . GLU A 1 88 ? 1.184 31.747 -1.055 1.00 82.38 88 GLU A N 1
ATOM 688 C CA . GLU A 1 88 ? 1.390 30.684 -0.052 1.00 82.38 88 GLU A CA 1
ATOM 689 C C . GLU A 1 88 ? 0.147 30.513 0.844 1.00 82.38 88 GLU A C 1
ATOM 691 O O . GLU A 1 88 ? -0.331 29.396 1.058 1.00 82.38 88 GLU A O 1
ATOM 696 N N . ALA A 1 89 ? -0.425 31.617 1.340 1.00 82.06 89 ALA A N 1
ATOM 697 C CA . ALA A 1 89 ? -1.628 31.581 2.172 1.00 82.06 89 ALA A CA 1
ATOM 698 C C . ALA A 1 89 ? -2.864 31.066 1.409 1.00 82.06 89 ALA A C 1
ATOM 700 O O . ALA A 1 89 ? -3.657 30.299 1.964 1.00 82.06 89 ALA A O 1
ATOM 701 N N . LYS A 1 90 ? -3.019 31.443 0.131 1.00 82.06 90 LYS A N 1
ATOM 702 C CA . LYS A 1 90 ? -4.076 30.910 -0.744 1.00 82.06 90 LYS A CA 1
ATOM 703 C C . LYS A 1 90 ? -3.915 29.412 -0.975 1.00 82.06 90 LYS A C 1
ATOM 705 O O . LYS A 1 90 ? -4.896 28.687 -0.846 1.00 82.06 90 LYS A O 1
ATOM 710 N N . ALA A 1 91 ? -2.700 28.945 -1.260 1.00 81.56 91 ALA A N 1
ATOM 711 C CA . ALA A 1 91 ? -2.414 27.529 -1.470 1.00 81.56 91 ALA A CA 1
ATOM 712 C C . ALA A 1 91 ? -2.765 26.690 -0.229 1.00 81.56 91 ALA A C 1
ATOM 714 O O . ALA A 1 91 ? -3.407 25.646 -0.349 1.00 81.56 91 ALA A O 1
ATOM 715 N N . VAL A 1 92 ? -2.432 27.180 0.972 1.00 83.56 92 VAL A N 1
ATOM 716 C CA . VAL A 1 92 ? -2.829 26.531 2.233 1.00 83.56 92 VAL A CA 1
ATOM 717 C C . VAL A 1 92 ? -4.348 26.485 2.386 1.00 83.56 92 VAL A C 1
ATOM 719 O O . VAL A 1 92 ? -4.888 25.447 2.765 1.00 83.56 92 VAL A O 1
ATOM 722 N N . LEU A 1 93 ? -5.061 27.569 2.068 1.00 80.12 93 LEU A N 1
ATOM 723 C CA . LEU A 1 93 ? -6.521 27.589 2.162 1.00 80.12 93 LEU A CA 1
ATOM 724 C C . LEU A 1 93 ? -7.183 26.635 1.153 1.00 80.12 93 LEU A C 1
ATOM 726 O O . LEU A 1 93 ? -8.140 25.947 1.509 1.00 80.12 93 LEU A O 1
ATOM 730 N N . SER A 1 94 ? -6.642 26.530 -0.066 1.00 78.62 94 SER A N 1
ATOM 731 C CA . SER A 1 94 ? -7.069 25.540 -1.064 1.00 78.62 94 SER A CA 1
ATOM 732 C C . SER A 1 94 ? -6.866 24.114 -0.553 1.00 78.62 94 SER A C 1
ATOM 734 O O . SER A 1 94 ? -7.766 23.282 -0.668 1.00 78.62 94 SER A O 1
ATOM 736 N N . LEU A 1 95 ? -5.718 23.836 0.073 1.00 80.12 95 LEU A N 1
ATOM 737 C CA . LEU A 1 95 ? -5.430 22.528 0.657 1.00 80.12 95 LEU A CA 1
ATOM 738 C C . LEU A 1 95 ? -6.379 22.198 1.818 1.00 80.12 95 LEU A C 1
ATOM 740 O O . LEU A 1 95 ? -6.873 21.076 1.895 1.00 80.12 95 LEU A O 1
ATOM 744 N N . ILE A 1 96 ? -6.687 23.172 2.683 1.00 82.06 96 ILE A N 1
ATOM 745 C CA . ILE A 1 96 ? -7.668 23.012 3.769 1.00 82.06 96 ILE A CA 1
ATOM 746 C C . ILE A 1 96 ? -9.058 22.716 3.204 1.00 82.06 96 ILE A C 1
ATOM 748 O O . ILE A 1 96 ? -9.766 21.876 3.754 1.00 82.06 96 ILE A O 1
ATOM 752 N N . GLN A 1 97 ? -9.456 23.366 2.108 1.00 77.06 97 GLN A N 1
ATOM 753 C CA . GLN A 1 97 ? -10.741 23.097 1.467 1.00 77.06 97 GLN A CA 1
ATOM 754 C C . GLN A 1 97 ? -10.807 21.660 0.927 1.00 77.06 97 GLN A C 1
ATOM 756 O O . GLN A 1 97 ? -11.787 20.965 1.192 1.00 77.06 97 GLN A O 1
ATOM 761 N N . ILE A 1 98 ? -9.764 21.187 0.234 1.00 79.38 98 ILE A N 1
ATOM 762 C CA . ILE A 1 98 ? -9.676 19.793 -0.236 1.00 79.38 98 ILE A CA 1
ATOM 763 C C . ILE A 1 98 ? -9.720 18.831 0.959 1.00 79.38 98 ILE A C 1
ATOM 765 O O . ILE A 1 98 ? -10.538 17.912 0.991 1.00 79.38 98 ILE A O 1
ATOM 769 N N . TRP A 1 99 ? -8.914 19.086 1.990 1.00 86.31 99 TRP A N 1
ATOM 770 C CA . TRP A 1 99 ? -8.911 18.297 3.221 1.00 86.31 99 TRP A CA 1
ATOM 771 C C . TRP A 1 99 ? -10.298 18.234 3.877 1.00 86.31 99 TRP A C 1
ATOM 773 O O . TRP A 1 99 ? -10.745 17.154 4.262 1.00 86.31 99 TRP A O 1
ATOM 783 N N . ALA A 1 100 ? -11.014 19.360 3.942 1.00 82.50 100 ALA A N 1
ATOM 784 C CA . ALA A 1 100 ? -12.352 19.426 4.518 1.00 82.50 100 ALA A CA 1
ATOM 785 C C . ALA A 1 100 ? -13.351 18.570 3.729 1.00 82.50 100 ALA A C 1
ATOM 787 O O . ALA A 1 100 ? -14.163 17.871 4.331 1.00 82.50 100 ALA A O 1
ATOM 788 N N . THR A 1 101 ? -13.266 18.557 2.393 1.00 83.25 101 THR A N 1
ATOM 789 C CA . THR A 1 101 ? -14.111 17.673 1.571 1.00 83.25 101 THR A CA 1
ATOM 790 C C . THR A 1 101 ? -13.811 16.187 1.793 1.00 83.25 101 THR A C 1
ATOM 792 O O . THR A 1 101 ? -14.716 15.359 1.702 1.00 83.25 101 THR A O 1
ATOM 795 N N . CYS A 1 102 ? -12.582 15.841 2.186 1.00 83.88 102 CYS A N 1
ATOM 796 C CA . CYS A 1 102 ? -12.201 14.474 2.541 1.00 83.88 102 CYS A CA 1
ATOM 797 C C . CYS A 1 102 ? -12.694 14.035 3.935 1.00 83.88 102 CYS A C 1
ATOM 799 O O . CYS A 1 102 ? -12.621 12.848 4.252 1.00 83.88 102 CYS A O 1
ATOM 801 N N . LEU A 1 103 ? -13.232 14.930 4.776 1.00 84.38 103 LEU A N 1
ATOM 802 C CA . LEU A 1 103 ? -13.720 14.556 6.114 1.00 84.38 103 LEU A CA 1
ATOM 803 C C . LEU A 1 103 ? -14.870 13.546 6.067 1.00 84.38 103 LEU A C 1
ATOM 805 O O . LEU A 1 103 ? -14.938 12.659 6.919 1.00 84.38 103 LEU A O 1
ATOM 809 N N . THR A 1 104 ? -15.735 13.622 5.052 1.00 86.12 104 THR A N 1
ATOM 810 C CA . THR A 1 104 ? -16.827 12.656 4.856 1.00 86.12 104 THR A CA 1
ATOM 811 C C . THR A 1 104 ? -16.297 11.230 4.699 1.00 86.12 104 THR A C 1
ATOM 813 O O . THR A 1 104 ? -16.874 10.297 5.256 1.00 86.12 104 THR A O 1
ATOM 816 N N . PHE A 1 105 ? -15.161 11.055 4.014 1.00 83.50 105 PHE A N 1
ATOM 817 C CA . PHE A 1 105 ? -14.497 9.756 3.915 1.00 83.50 105 PHE A CA 1
ATOM 818 C C . PHE A 1 105 ? -14.052 9.250 5.294 1.00 83.50 105 PHE A C 1
ATOM 820 O O . PHE A 1 105 ? -14.313 8.098 5.631 1.00 83.50 105 PHE A O 1
ATOM 827 N N . GLY A 1 106 ? -13.465 10.116 6.129 1.00 82.62 106 GLY A N 1
ATOM 828 C CA . GLY A 1 106 ? -13.077 9.768 7.500 1.00 82.62 106 GLY A CA 1
ATOM 829 C C . GLY A 1 106 ? -14.259 9.330 8.375 1.00 82.62 106 GLY A C 1
ATOM 830 O O . GLY A 1 106 ? -14.141 8.362 9.128 1.00 82.62 106 GLY A O 1
ATOM 831 N N . ILE A 1 107 ? -15.417 9.986 8.233 1.00 84.75 107 ILE A N 1
ATOM 832 C CA . ILE A 1 107 ? -16.652 9.617 8.947 1.00 84.75 107 ILE A CA 1
ATOM 833 C C . ILE A 1 107 ? -17.094 8.201 8.569 1.00 84.75 107 ILE A C 1
ATOM 835 O O . ILE A 1 107 ? -17.386 7.402 9.460 1.00 84.75 107 ILE A O 1
ATOM 839 N N . VAL A 1 108 ? -17.132 7.887 7.270 1.00 85.88 108 VAL A N 1
ATOM 840 C CA . VAL A 1 108 ? -17.517 6.559 6.764 1.00 85.88 108 VAL A CA 1
ATOM 841 C C . VAL A 1 108 ? -16.501 5.500 7.193 1.00 85.88 108 VAL A C 1
ATOM 843 O O . VAL A 1 108 ? -16.889 4.444 7.692 1.00 85.88 108 VAL A O 1
ATOM 846 N N . PHE A 1 109 ? -15.206 5.798 7.074 1.00 82.81 109 PHE A N 1
ATOM 847 C CA . PHE A 1 109 ? -14.121 4.898 7.465 1.00 82.81 109 PHE A CA 1
ATOM 848 C C . PHE A 1 109 ? -14.210 4.484 8.944 1.00 82.81 109 PHE A C 1
ATOM 850 O O . PHE A 1 109 ? -14.065 3.304 9.261 1.00 82.81 109 PHE A O 1
ATOM 857 N N . ALA A 1 110 ? -14.543 5.416 9.845 1.00 81.38 110 ALA A N 1
ATOM 858 C CA . ALA A 1 110 ? -14.709 5.135 11.275 1.00 81.38 110 ALA A CA 1
ATOM 859 C C . ALA A 1 110 ? -15.859 4.152 11.603 1.00 81.38 110 ALA A C 1
ATOM 861 O O . ALA A 1 110 ? -15.877 3.565 12.688 1.00 81.38 110 ALA A O 1
ATOM 862 N N . GLN A 1 111 ? -16.817 3.947 10.689 1.00 78.88 111 GLN A N 1
ATOM 863 C CA . GLN A 1 111 ? -17.943 3.029 10.914 1.00 78.88 111 GLN A CA 1
ATOM 864 C C . GLN A 1 111 ? -17.574 1.565 10.656 1.00 78.88 111 GLN A C 1
ATOM 866 O O . GLN A 1 111 ? -18.124 0.670 11.302 1.00 78.88 111 GLN A O 1
ATOM 871 N N . VAL A 1 112 ? -16.633 1.318 9.737 1.00 75.62 112 VAL A N 1
ATOM 872 C CA . VAL A 1 112 ? -16.268 -0.032 9.277 1.00 75.62 112 VAL A CA 1
ATOM 873 C C . VAL A 1 112 ? -15.707 -0.888 10.413 1.00 75.62 112 VAL A C 1
ATOM 875 O O . VAL A 1 112 ? -15.974 -2.084 10.450 1.00 75.62 112 VAL A O 1
ATOM 878 N N . SER A 1 113 ? -14.975 -0.293 11.357 1.00 67.94 113 SER A N 1
ATOM 879 C CA . SER A 1 113 ? -14.396 -1.012 12.501 1.00 67.94 113 SER A CA 1
ATOM 880 C C . SER A 1 113 ? -15.281 -1.059 13.747 1.00 67.94 113 SER A C 1
ATOM 882 O O . SER A 1 113 ? -14.915 -1.670 14.749 1.00 67.94 113 SER A O 1
ATOM 884 N N . THR A 1 114 ? -16.443 -0.399 13.727 1.00 75.38 114 THR A N 1
ATOM 885 C CA . THR A 1 114 ? -17.297 -0.252 14.912 1.00 75.38 114 THR A CA 1
ATOM 886 C C . THR A 1 114 ? -18.663 -0.886 14.700 1.00 75.38 114 THR A C 1
ATOM 888 O O . THR A 1 114 ? -18.964 -1.930 15.284 1.00 75.38 114 THR A O 1
ATOM 891 N N . PHE A 1 115 ? -19.513 -0.284 13.869 1.00 80.69 115 PHE A N 1
ATOM 892 C CA . PHE A 1 115 ? -20.878 -0.763 13.682 1.00 80.69 115 PHE A CA 1
ATOM 893 C C . PHE A 1 115 ? -20.938 -2.090 12.937 1.00 80.69 115 PHE A C 1
ATOM 895 O O . PHE A 1 115 ? -21.754 -2.927 13.311 1.00 80.69 115 PHE A O 1
ATOM 902 N N . TYR A 1 116 ? -20.058 -2.330 11.962 1.00 78.12 116 TYR A N 1
ATOM 903 C CA . TYR A 1 116 ? -20.083 -3.584 11.198 1.00 78.12 116 TYR A CA 1
ATOM 904 C C . TYR A 1 116 ? -19.716 -4.770 12.093 1.00 78.12 116 TYR A C 1
ATOM 906 O O . TYR A 1 116 ? -20.396 -5.795 12.080 1.00 78.12 116 TYR A O 1
ATOM 914 N N . THR A 1 117 ? -18.709 -4.601 12.952 1.00 71.81 117 THR A N 1
ATOM 915 C CA . THR A 1 117 ? -18.315 -5.612 13.940 1.00 71.81 117 THR A CA 1
ATOM 916 C C . THR A 1 117 ? -19.425 -5.849 14.969 1.00 71.81 117 THR A C 1
ATOM 918 O O . THR A 1 117 ? -19.742 -6.998 15.279 1.00 71.81 117 THR A O 1
ATOM 921 N N . LYS A 1 118 ? -20.092 -4.786 15.449 1.00 75.75 118 LYS A N 1
ATOM 922 C CA . LYS A 1 118 ? -21.252 -4.913 16.352 1.00 75.75 118 LYS A CA 1
ATOM 923 C C . LYS A 1 118 ? -22.429 -5.645 15.705 1.00 75.75 118 LYS A C 1
ATOM 925 O O . LYS A 1 118 ? -23.019 -6.502 16.352 1.00 75.75 118 LYS A O 1
ATOM 930 N N .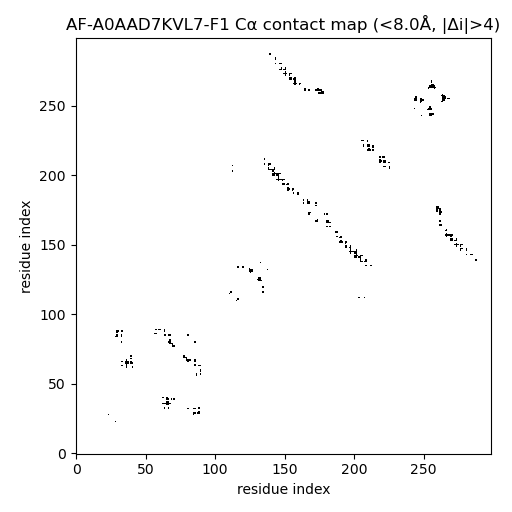 GLN A 1 119 ? -22.754 -5.333 14.452 1.00 79.56 119 GLN A N 1
ATOM 931 C CA . GLN A 1 119 ? -23.811 -6.012 13.699 1.00 79.56 119 GLN A CA 1
ATOM 932 C C . GLN A 1 119 ? -23.473 -7.491 13.490 1.00 79.56 119 GLN A C 1
ATOM 934 O O . GLN A 1 119 ? -24.287 -8.355 13.805 1.00 79.56 119 GLN A O 1
ATOM 939 N N . GLY A 1 120 ? -22.247 -7.797 13.055 1.00 76.69 120 GLY A N 1
ATOM 940 C CA . GLY A 1 120 ? -21.786 -9.174 12.868 1.00 76.69 120 GLY A CA 1
ATOM 941 C C . GLY A 1 120 ? -21.832 -10.013 14.151 1.00 76.69 120 GLY A C 1
ATOM 942 O O . GLY A 1 120 ? -22.089 -11.212 14.091 1.00 76.69 120 GLY A O 1
ATOM 943 N N . ALA A 1 121 ? -21.650 -9.395 15.323 1.00 73.38 121 ALA A N 1
ATOM 944 C CA . ALA A 1 121 ? -21.742 -10.083 16.611 1.00 73.38 121 ALA A CA 1
ATOM 945 C C . ALA A 1 121 ? -23.175 -10.495 17.006 1.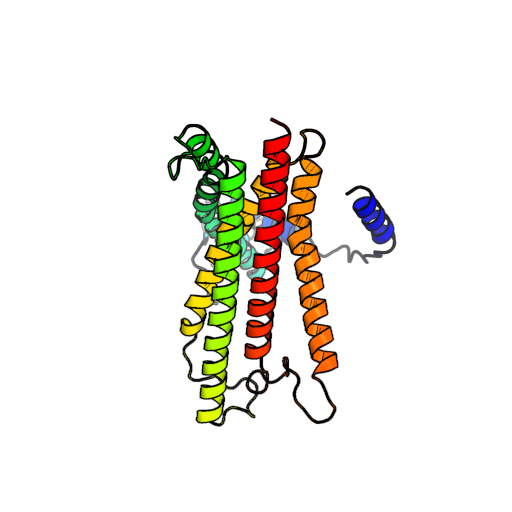00 73.38 121 ALA A C 1
ATOM 947 O O . ALA A 1 121 ? -23.331 -11.421 17.800 1.00 73.38 121 ALA A O 1
ATOM 948 N N . THR A 1 122 ? -24.207 -9.835 16.468 1.00 79.44 122 THR A N 1
ATOM 949 C CA . THR A 1 122 ? -25.622 -10.139 16.753 1.00 79.44 122 THR A CA 1
ATOM 950 C C . THR A 1 122 ? -26.294 -10.991 15.674 1.00 79.44 122 THR A C 1
ATOM 952 O O . THR A 1 122 ? -27.470 -11.319 15.804 1.00 79.44 122 THR A O 1
ATOM 955 N N . MET A 1 123 ? -25.584 -11.311 14.592 1.00 80.44 123 MET A N 1
ATOM 956 C CA . MET A 1 123 ? -26.095 -12.124 13.487 1.00 80.44 123 MET A CA 1
ATOM 957 C C . MET A 1 123 ? -25.826 -13.612 13.731 1.00 80.44 123 MET A C 1
ATOM 959 O O . MET A 1 123 ? -24.947 -13.970 14.517 1.00 80.44 123 MET A O 1
ATOM 963 N N . ASP A 1 124 ? -26.580 -14.486 13.055 1.00 78.56 124 ASP A N 1
ATOM 964 C CA . ASP A 1 124 ? -26.256 -15.914 13.051 1.00 78.56 124 ASP A CA 1
ATOM 965 C C . ASP A 1 124 ? -24.884 -16.124 12.400 1.00 78.56 124 ASP A C 1
ATOM 967 O O . ASP A 1 124 ? -24.561 -15.548 11.360 1.00 78.56 124 ASP A O 1
ATOM 971 N N . ARG A 1 125 ? -24.060 -16.925 13.069 1.00 71.06 125 ARG A N 1
ATOM 972 C CA . ARG A 1 125 ? -22.648 -17.146 12.747 1.00 71.06 125 ARG A CA 1
ATOM 973 C C . ARG A 1 125 ? -22.408 -18.491 12.063 1.00 71.06 125 ARG A C 1
ATOM 975 O O . ARG A 1 125 ? -21.262 -18.811 11.739 1.00 71.06 125 ARG A O 1
ATOM 982 N N . LYS A 1 126 ? -23.469 -19.262 11.822 1.00 73.94 126 LYS A N 1
ATOM 983 C CA . LYS A 1 126 ? -23.433 -20.533 11.095 1.00 73.94 126 LYS A CA 1
ATOM 984 C C . LYS A 1 126 ? -23.303 -20.286 9.598 1.00 73.94 126 LYS A C 1
ATOM 986 O O . LYS A 1 126 ? -24.189 -19.696 8.990 1.00 73.94 126 LYS A O 1
ATOM 991 N N . VAL A 1 127 ? -22.225 -20.780 8.990 1.00 68.31 127 VAL A N 1
ATOM 992 C CA . VAL A 1 127 ? -22.088 -20.779 7.515 1.00 68.31 127 VAL A CA 1
ATOM 993 C C . VAL A 1 127 ? -22.575 -22.096 6.924 1.00 68.31 127 VAL A C 1
ATOM 995 O O . VAL A 1 127 ? -23.262 -22.109 5.910 1.00 68.31 127 VAL A O 1
ATOM 998 N N . PHE A 1 128 ? -22.258 -23.205 7.594 1.00 70.56 128 PHE A N 1
ATOM 999 C CA . PHE A 1 128 ? -22.729 -24.549 7.266 1.00 70.56 128 PHE A CA 1
ATOM 1000 C C . PHE A 1 128 ? -23.049 -25.305 8.564 1.00 70.56 128 PHE A C 1
ATOM 1002 O O . PHE A 1 128 ? -22.524 -24.932 9.621 1.00 70.56 128 PHE A O 1
ATOM 1009 N N . PRO A 1 129 ? -23.875 -26.369 8.530 1.00 61.97 129 PRO A N 1
ATOM 1010 C CA . PRO A 1 129 ? -24.139 -27.188 9.711 1.00 61.97 129 PRO A CA 1
ATOM 1011 C C . PRO A 1 129 ? -22.825 -27.669 10.357 1.00 61.97 129 PRO A C 1
ATOM 1013 O O . PRO A 1 129 ? -22.054 -28.393 9.734 1.00 61.97 129 PRO A O 1
ATOM 1016 N N . GLY A 1 130 ? -22.553 -27.234 11.594 1.00 60.53 130 GLY A N 1
ATOM 1017 C CA . GLY A 1 130 ? -21.336 -27.577 12.347 1.00 60.53 130 GLY A CA 1
ATOM 1018 C C . GLY A 1 130 ? -20.147 -26.609 12.208 1.00 60.53 130 GLY A C 1
ATOM 1019 O O . GLY A 1 130 ? -19.126 -26.827 12.861 1.00 60.53 130 GLY A O 1
ATOM 1020 N N . PHE A 1 131 ? -20.257 -25.534 11.416 1.00 62.72 131 PHE A N 1
ATOM 1021 C CA . PHE A 1 131 ? -19.218 -24.503 11.282 1.00 62.72 131 PHE A CA 1
ATOM 1022 C C . PHE A 1 131 ? -19.727 -23.117 11.709 1.00 62.72 131 PHE A C 1
ATOM 1024 O O . PHE A 1 131 ? -20.371 -22.408 10.931 1.00 62.72 131 PHE A O 1
ATOM 1031 N N . ASP A 1 132 ? -19.394 -22.738 12.947 1.00 59.81 132 ASP A N 1
ATOM 1032 C CA . ASP A 1 132 ? -19.642 -21.409 13.515 1.00 59.81 132 ASP A CA 1
ATOM 1033 C C . ASP A 1 132 ? -18.417 -20.496 13.356 1.00 59.81 132 ASP A C 1
ATOM 1035 O O . ASP A 1 132 ? -17.322 -20.802 13.845 1.00 59.81 132 ASP A O 1
ATOM 1039 N N . ILE A 1 133 ? -18.614 -19.339 12.724 1.00 65.25 133 ILE A N 1
ATOM 1040 C CA . ILE A 1 133 ? -17.623 -18.264 12.628 1.00 65.25 133 ILE A CA 1
ATOM 1041 C C . ILE A 1 133 ? -17.679 -17.424 13.910 1.00 65.25 133 ILE A C 1
ATOM 1043 O O . ILE A 1 133 ? -18.605 -16.655 14.135 1.00 65.25 133 ILE A O 1
ATOM 1047 N N . SER A 1 134 ? -16.668 -17.508 14.776 1.00 60.50 134 SER A N 1
ATOM 1048 C CA . SER A 1 134 ? -16.517 -16.539 15.871 1.00 60.50 134 SER A CA 1
ATOM 1049 C C . SER A 1 134 ? -16.192 -15.136 15.327 1.00 60.50 134 SER A C 1
ATOM 1051 O O . SER A 1 134 ? -15.656 -14.995 14.226 1.00 60.50 134 SER A O 1
ATOM 1053 N N . ALA A 1 135 ? -16.437 -14.074 16.103 1.00 63.00 135 ALA A N 1
ATOM 1054 C CA . ALA A 1 135 ? -16.074 -12.708 15.696 1.00 63.00 135 ALA A CA 1
ATOM 1055 C C . ALA A 1 135 ? -14.571 -12.578 15.346 1.00 63.00 135 ALA A C 1
ATOM 1057 O O . ALA A 1 135 ? -14.202 -11.887 14.400 1.00 63.00 135 ALA A O 1
ATOM 1058 N N . ALA A 1 136 ? -13.709 -13.343 16.025 1.00 62.78 136 ALA A N 1
ATOM 1059 C CA . ALA A 1 136 ? -12.279 -13.429 15.723 1.00 62.78 136 ALA A CA 1
ATOM 1060 C C . ALA A 1 136 ? -11.980 -14.041 14.337 1.00 62.78 136 ALA A C 1
ATOM 1062 O O . ALA A 1 136 ? -11.003 -13.671 13.681 1.00 62.78 136 ALA A O 1
ATOM 1063 N N . SER A 1 137 ? -12.825 -14.961 13.859 1.00 68.44 137 SER A N 1
ATOM 1064 C CA . SER A 1 137 ? -12.682 -15.538 12.517 1.00 68.44 137 SER A CA 1
ATOM 1065 C C . SER A 1 137 ? -13.157 -14.612 11.395 1.00 68.44 137 SER A C 1
ATOM 1067 O O . SER A 1 137 ? -12.617 -14.715 10.297 1.00 68.44 137 SER A O 1
ATOM 1069 N N . LEU A 1 138 ? -14.049 -13.645 11.665 1.00 75.25 138 LEU A N 1
ATOM 1070 C CA . LEU A 1 138 ? -14.357 -12.576 10.702 1.00 75.25 138 LEU A CA 1
ATOM 1071 C C . LEU A 1 138 ? -13.121 -11.708 10.435 1.00 75.25 138 LEU A C 1
ATOM 1073 O O . LEU A 1 138 ? -12.791 -11.449 9.279 1.00 75.25 138 LEU A O 1
ATOM 1077 N N . GLN A 1 139 ? -12.383 -11.328 11.483 1.00 79.19 139 GLN A N 1
ATOM 1078 C CA . GLN A 1 139 ? -11.134 -10.577 11.308 1.00 79.19 139 GLN A CA 1
ATOM 1079 C C . GLN A 1 139 ? -10.078 -11.410 10.591 1.00 79.19 139 GLN A C 1
ATOM 1081 O O . GLN A 1 139 ? -9.423 -10.923 9.673 1.00 79.19 139 GLN A O 1
ATOM 1086 N N . SER A 1 140 ? -9.972 -12.695 10.935 1.00 81.38 140 SER A N 1
ATOM 1087 C CA . SER A 1 140 ? -9.031 -13.595 10.264 1.00 81.38 140 SER A CA 1
ATOM 1088 C C . SER A 1 140 ? -9.331 -13.741 8.764 1.00 81.38 140 SER A C 1
ATOM 1090 O O . SER A 1 140 ? -8.424 -13.747 7.934 1.00 81.38 140 SER A O 1
ATOM 1092 N N . PHE A 1 141 ? -10.613 -13.782 8.390 1.00 83.94 141 PHE A N 1
ATOM 1093 C CA . PHE A 1 141 ? -11.032 -13.789 6.991 1.00 83.94 141 PHE A CA 1
ATOM 1094 C C . PHE A 1 141 ? -10.632 -12.500 6.258 1.00 83.94 141 PHE A C 1
ATOM 1096 O O . PHE A 1 141 ? -10.135 -12.568 5.134 1.00 83.94 141 PHE A O 1
ATOM 1103 N N . ARG A 1 142 ? -10.788 -11.330 6.893 1.00 87.00 142 ARG A N 1
ATOM 1104 C CA . ARG A 1 142 ? -10.380 -10.037 6.314 1.00 87.00 142 ARG A CA 1
ATOM 1105 C C . ARG A 1 142 ? -8.872 -9.970 6.085 1.00 87.00 142 ARG A C 1
ATOM 1107 O O . ARG A 1 142 ? -8.451 -9.605 4.992 1.00 87.00 142 ARG A O 1
ATOM 1114 N N . ILE A 1 143 ? -8.075 -10.392 7.070 1.00 90.38 143 ILE A N 1
ATOM 1115 C CA . ILE A 1 143 ? -6.611 -10.461 6.949 1.00 90.38 143 ILE A CA 1
ATOM 1116 C C . ILE A 1 143 ? -6.221 -11.389 5.795 1.00 90.38 143 ILE A C 1
ATOM 1118 O O . ILE A 1 143 ? -5.479 -10.980 4.905 1.00 90.38 143 ILE A O 1
ATOM 1122 N N . GLY A 1 144 ? -6.759 -12.613 5.770 1.00 91.56 144 GLY A N 1
ATOM 1123 C CA . GLY A 1 144 ? -6.470 -13.578 4.710 1.00 91.56 144 GLY A CA 1
ATOM 1124 C C . GLY A 1 144 ? -6.864 -13.072 3.319 1.00 91.56 144 GLY A C 1
ATOM 1125 O O . GLY A 1 144 ? -6.087 -13.209 2.380 1.00 91.56 144 GLY A O 1
ATOM 1126 N N . THR A 1 145 ? -8.029 -12.429 3.199 1.00 92.00 145 THR A N 1
ATOM 1127 C CA . THR A 1 145 ? -8.494 -11.816 1.944 1.00 92.00 145 THR A CA 1
ATOM 1128 C C . THR A 1 145 ? -7.537 -10.722 1.477 1.00 92.00 145 THR A C 1
ATOM 1130 O O . THR A 1 145 ? -7.136 -10.726 0.317 1.00 92.00 145 THR A O 1
ATOM 1133 N N . GLY A 1 146 ? -7.115 -9.826 2.375 1.00 94.69 146 GLY A N 1
ATOM 1134 C CA . GLY A 1 146 ? -6.141 -8.784 2.051 1.00 94.69 146 GLY A CA 1
ATOM 1135 C C . GLY A 1 146 ? -4.814 -9.362 1.552 1.00 94.69 146 GLY A C 1
ATOM 1136 O O . GLY A 1 146 ? -4.331 -8.956 0.500 1.00 94.69 146 GLY A O 1
ATOM 1137 N N . ILE A 1 147 ? -4.275 -10.385 2.227 1.00 94.69 147 ILE A N 1
ATOM 1138 C CA . ILE A 1 147 ? -3.031 -11.053 1.804 1.00 94.69 147 ILE A CA 1
ATOM 1139 C C . ILE A 1 147 ? -3.179 -11.678 0.406 1.00 94.69 147 ILE A C 1
ATOM 1141 O O . ILE A 1 147 ? -2.302 -11.496 -0.435 1.00 94.69 147 ILE A O 1
ATOM 1145 N N . ILE A 1 148 ? -4.285 -12.378 0.122 1.00 96.75 148 ILE A N 1
ATOM 1146 C CA . ILE A 1 148 ? -4.530 -12.967 -1.208 1.00 96.75 148 ILE A CA 1
ATOM 1147 C C . ILE A 1 148 ? -4.579 -11.879 -2.283 1.00 96.75 148 ILE A C 1
ATOM 1149 O O . ILE A 1 148 ? -3.933 -12.015 -3.321 1.00 96.75 148 ILE A O 1
ATOM 1153 N N . ILE A 1 149 ? -5.319 -10.795 -2.039 1.00 97.31 149 ILE A N 1
ATOM 1154 C CA . ILE A 1 149 ? -5.429 -9.686 -2.993 1.00 97.31 149 ILE A CA 1
ATOM 1155 C C . ILE A 1 149 ? -4.059 -9.029 -3.211 1.00 97.31 149 ILE A C 1
ATOM 1157 O O . ILE A 1 149 ? -3.732 -8.713 -4.350 1.00 97.31 149 ILE A O 1
ATOM 1161 N N . SER A 1 150 ? -3.230 -8.893 -2.169 1.00 96.81 150 SER A N 1
ATOM 1162 C CA . SER A 1 150 ? -1.847 -8.407 -2.289 1.00 96.81 150 SER A CA 1
ATOM 1163 C C . SER A 1 150 ? -0.998 -9.297 -3.200 1.00 96.81 150 SER A C 1
ATOM 1165 O O . SER A 1 150 ? -0.335 -8.788 -4.101 1.00 96.81 150 SER A O 1
ATOM 1167 N N . ILE A 1 151 ? -1.066 -10.624 -3.031 1.00 97.62 151 ILE A N 1
ATOM 1168 C CA . ILE A 1 151 ? -0.339 -11.585 -3.879 1.00 97.62 151 ILE A CA 1
ATOM 1169 C C . ILE A 1 151 ? -0.767 -11.439 -5.342 1.00 97.62 151 ILE A C 1
ATOM 1171 O O . ILE A 1 151 ? 0.079 -11.356 -6.232 1.00 97.62 151 ILE A O 1
ATOM 1175 N N . VAL A 1 152 ? -2.079 -11.367 -5.591 1.00 98.00 152 VAL A N 1
ATOM 1176 C CA . VAL A 1 152 ? -2.622 -11.146 -6.939 1.00 98.00 152 VAL A CA 1
ATOM 1177 C C . VAL A 1 152 ? -2.167 -9.791 -7.487 1.00 98.00 152 VAL A C 1
ATOM 1179 O O . VAL A 1 152 ? -1.764 -9.712 -8.643 1.00 98.00 152 VAL A O 1
ATOM 1182 N N . GLY A 1 153 ? -2.165 -8.742 -6.664 1.00 97.75 153 GLY A N 1
ATOM 1183 C CA . GLY A 1 153 ? -1.679 -7.410 -7.024 1.00 97.75 153 GLY A CA 1
ATOM 1184 C C . GLY A 1 153 ? -0.210 -7.406 -7.443 1.00 97.75 153 GLY A C 1
ATOM 1185 O O . GLY A 1 153 ? 0.121 -6.816 -8.469 1.00 97.75 153 GLY A O 1
ATOM 1186 N N . MET A 1 154 ? 0.657 -8.115 -6.714 1.00 97.94 154 MET A N 1
ATOM 1187 C CA . MET A 1 154 ? 2.074 -8.261 -7.065 1.00 97.94 154 MET A CA 1
ATOM 1188 C C . MET A 1 154 ? 2.267 -9.056 -8.360 1.00 97.94 154 MET A C 1
ATOM 1190 O O . MET A 1 154 ? 3.060 -8.656 -9.207 1.00 97.94 154 MET A O 1
ATOM 1194 N N . ALA A 1 155 ? 1.500 -10.129 -8.570 1.00 98.06 155 ALA A N 1
ATOM 1195 C CA . ALA A 1 155 ? 1.533 -10.871 -9.831 1.00 98.06 155 ALA A CA 1
ATOM 1196 C C . ALA A 1 155 ? 1.073 -10.004 -11.020 1.00 98.06 155 ALA A C 1
ATOM 1198 O O . ALA A 1 155 ? 1.706 -10.009 -12.072 1.00 98.06 155 ALA A O 1
ATOM 1199 N N . VAL A 1 156 ? 0.009 -9.209 -10.852 1.00 98.06 156 VAL A N 1
ATOM 1200 C CA . VAL A 1 156 ? -0.457 -8.259 -11.877 1.00 98.06 156 VAL A CA 1
ATOM 1201 C C . VAL A 1 156 ? 0.599 -7.190 -12.157 1.00 98.06 156 VAL A C 1
ATOM 1203 O O . VAL A 1 156 ? 0.887 -6.934 -13.323 1.00 98.06 156 VAL A O 1
ATOM 1206 N N . ALA A 1 157 ? 1.219 -6.612 -11.124 1.00 97.75 157 ALA A N 1
ATOM 1207 C CA . ALA A 1 157 ? 2.300 -5.640 -11.286 1.00 97.75 157 ALA A CA 1
ATOM 1208 C C . ALA A 1 157 ? 3.491 -6.234 -12.056 1.00 97.75 157 ALA A C 1
ATOM 1210 O O . ALA A 1 157 ? 4.029 -5.580 -12.948 1.00 97.75 157 ALA A O 1
ATOM 1211 N N . ALA A 1 158 ? 3.851 -7.490 -11.773 1.00 97.50 158 ALA A N 1
ATOM 1212 C CA . ALA A 1 158 ? 4.889 -8.206 -12.507 1.00 97.50 158 ALA A CA 1
ATOM 1213 C C . ALA A 1 158 ? 4.539 -8.345 -13.994 1.00 97.50 158 ALA A C 1
ATOM 1215 O O . ALA A 1 158 ? 5.352 -8.012 -14.849 1.00 97.50 158 ALA A O 1
ATOM 1216 N N . LEU A 1 159 ? 3.312 -8.766 -14.319 1.00 97.38 159 LEU A N 1
ATOM 1217 C CA . LEU A 1 159 ? 2.857 -8.908 -15.706 1.00 97.38 159 LEU A CA 1
ATOM 1218 C C . LEU A 1 159 ? 2.821 -7.569 -16.459 1.00 97.38 159 LEU A C 1
ATOM 1220 O O . LEU A 1 159 ? 3.210 -7.505 -17.626 1.00 97.38 159 LEU A O 1
ATOM 1224 N N . VAL A 1 160 ? 2.372 -6.498 -15.800 1.00 97.38 160 VAL A N 1
ATOM 1225 C CA . VAL A 1 160 ? 2.359 -5.147 -16.378 1.00 97.38 160 VAL A CA 1
ATOM 1226 C C . VAL A 1 160 ? 3.782 -4.676 -16.670 1.00 97.38 160 VAL A C 1
ATOM 1228 O O . VAL A 1 160 ? 4.037 -4.145 -17.751 1.00 97.38 160 VAL A O 1
ATOM 1231 N N . GLU A 1 161 ? 4.720 -4.922 -15.758 1.00 96.25 161 GLU A N 1
ATOM 1232 C CA . GLU A 1 161 ? 6.119 -4.549 -15.953 1.00 96.25 161 GLU A CA 1
ATOM 1233 C C . GLU A 1 161 ? 6.797 -5.372 -17.052 1.00 96.25 161 GLU A C 1
ATOM 1235 O O . GLU A 1 161 ? 7.487 -4.807 -17.901 1.00 96.25 161 GLU A O 1
ATOM 1240 N N . MET A 1 162 ? 6.529 -6.679 -17.124 1.00 95.31 162 MET A N 1
ATOM 1241 C CA . MET A 1 162 ? 6.981 -7.517 -18.238 1.00 95.31 162 MET A CA 1
ATOM 1242 C C . MET A 1 162 ? 6.509 -6.943 -19.579 1.00 95.31 162 MET A C 1
ATOM 1244 O O . MET A 1 162 ? 7.299 -6.842 -20.520 1.00 95.31 162 MET A O 1
ATOM 1248 N N . LYS A 1 163 ? 5.246 -6.496 -19.661 1.00 95.12 163 LYS A N 1
ATOM 1249 C CA . LYS A 1 163 ? 4.708 -5.877 -20.878 1.00 95.12 163 LYS A CA 1
ATOM 1250 C C . LYS A 1 163 ? 5.352 -4.524 -21.187 1.00 95.12 163 LYS A C 1
ATOM 1252 O O . LYS A 1 163 ? 5.606 -4.215 -22.356 1.00 95.12 163 LYS A O 1
ATOM 1257 N N . ARG A 1 164 ? 5.654 -3.723 -20.162 1.00 95.56 164 ARG A N 1
ATOM 1258 C CA . ARG A 1 164 ? 6.366 -2.446 -20.309 1.00 95.56 164 ARG A CA 1
ATOM 1259 C C . ARG A 1 164 ? 7.776 -2.659 -20.861 1.00 95.56 164 ARG A C 1
ATOM 1261 O O . ARG A 1 164 ? 8.162 -1.965 -21.802 1.00 95.56 164 ARG A O 1
ATOM 1268 N N . LEU A 1 165 ? 8.514 -3.633 -20.323 1.00 93.44 165 LEU A N 1
ATOM 1269 C CA . LEU A 1 165 ? 9.864 -3.991 -20.766 1.00 93.44 165 LEU A CA 1
ATOM 1270 C C . LEU A 1 165 ? 9.879 -4.579 -22.184 1.00 93.44 165 LEU A C 1
ATOM 1272 O O . LEU A 1 165 ? 10.758 -4.235 -22.969 1.00 93.44 165 LEU A O 1
ATOM 1276 N N . GLU A 1 166 ? 8.905 -5.423 -22.537 1.00 93.62 166 GLU A N 1
ATOM 1277 C CA . GLU A 1 166 ? 8.720 -5.924 -23.910 1.00 93.62 166 GLU A CA 1
ATOM 1278 C C . GLU A 1 166 ? 8.504 -4.761 -24.888 1.00 93.62 166 GLU A C 1
ATOM 1280 O O . GLU A 1 166 ? 9.223 -4.631 -25.873 1.00 93.62 166 GLU A O 1
ATOM 1285 N N . THR A 1 167 ? 7.611 -3.830 -24.544 1.00 92.69 167 THR A N 1
ATOM 1286 C CA . THR A 1 167 ? 7.345 -2.642 -25.367 1.00 92.69 167 THR A CA 1
ATOM 1287 C C . THR A 1 167 ? 8.591 -1.757 -25.505 1.00 92.69 167 THR A C 1
ATOM 1289 O O . THR A 1 167 ? 8.875 -1.247 -26.583 1.00 92.69 167 THR A O 1
ATOM 1292 N N . ALA A 1 168 ? 9.388 -1.588 -24.446 1.00 92.44 168 ALA A N 1
ATOM 1293 C CA . ALA A 1 168 ? 10.642 -0.836 -24.540 1.00 92.44 168 ALA A CA 1
ATOM 1294 C C . ALA A 1 168 ? 11.647 -1.499 -25.501 1.00 92.44 168 ALA A C 1
ATOM 1296 O O . ALA A 1 168 ? 12.364 -0.797 -26.213 1.00 92.44 168 ALA A O 1
ATOM 1297 N N . LYS A 1 169 ? 11.681 -2.838 -25.551 1.00 91.81 169 LYS A N 1
ATOM 1298 C CA . LYS A 1 169 ? 12.526 -3.603 -26.481 1.00 91.81 169 LYS A CA 1
ATOM 1299 C C . LYS A 1 169 ? 12.055 -3.472 -27.924 1.00 91.81 169 LYS A C 1
ATOM 1301 O O . LYS A 1 169 ? 12.878 -3.176 -28.785 1.00 91.81 169 LYS A O 1
ATOM 1306 N N . ASP A 1 170 ? 10.757 -3.621 -28.171 1.00 93.56 170 ASP A N 1
ATOM 1307 C CA . ASP A 1 170 ? 10.171 -3.558 -29.517 1.00 93.56 170 ASP A CA 1
ATOM 1308 C C . ASP A 1 170 ? 10.403 -2.201 -30.199 1.00 93.56 170 ASP A C 1
ATOM 1310 O O . ASP A 1 170 ? 10.603 -2.131 -31.410 1.00 93.56 170 ASP A O 1
ATOM 131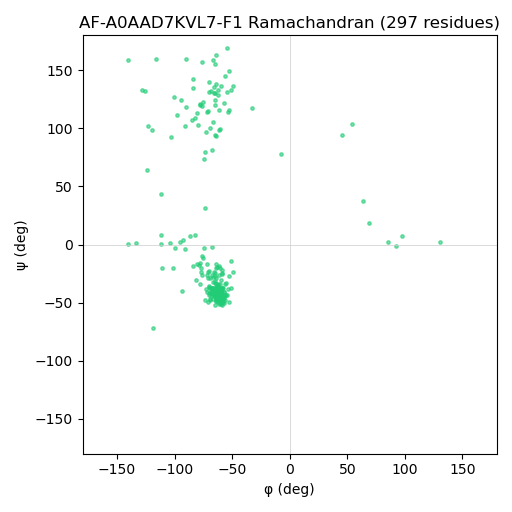4 N N . TYR A 1 171 ? 10.423 -1.121 -29.414 1.00 91.44 171 TYR A N 1
ATOM 1315 C CA . TYR A 1 171 ? 10.670 0.241 -29.894 1.00 91.44 171 TYR A CA 1
ATOM 1316 C C . TYR A 1 171 ? 12.151 0.657 -29.830 1.00 91.44 171 TYR A C 1
ATOM 1318 O O . TYR A 1 171 ? 12.471 1.805 -30.124 1.00 91.44 171 TYR A O 1
ATOM 1326 N N . GLY A 1 172 ? 13.063 -0.245 -29.443 1.00 91.25 172 GLY A N 1
ATOM 1327 C CA . GLY A 1 172 ? 14.500 0.043 -29.366 1.00 91.25 172 GLY A CA 1
ATOM 1328 C C . GLY A 1 172 ? 14.905 1.021 -28.253 1.00 91.25 172 GLY A C 1
ATOM 1329 O O . GLY A 1 172 ? 16.001 1.566 -28.292 1.00 91.25 172 GLY A O 1
ATOM 1330 N N . LEU A 1 173 ? 14.055 1.227 -27.241 1.00 91.88 173 LEU A N 1
ATOM 1331 C CA . LEU A 1 173 ? 14.233 2.208 -26.156 1.00 91.88 173 LEU A CA 1
ATOM 1332 C C . LEU A 1 173 ? 15.051 1.670 -24.966 1.00 91.88 173 LEU A C 1
ATOM 1334 O O . LEU A 1 173 ? 15.130 2.312 -23.916 1.00 91.88 173 LEU A O 1
ATOM 1338 N N . VAL A 1 174 ? 15.631 0.471 -25.085 1.00 88.00 174 VAL A N 1
ATOM 1339 C CA . VAL A 1 174 ? 16.336 -0.218 -23.986 1.00 88.00 174 VAL A CA 1
ATOM 1340 C C . VAL A 1 174 ? 17.512 0.606 -23.467 1.00 88.00 174 VAL A C 1
ATOM 1342 O O . VAL A 1 174 ? 17.721 0.674 -22.259 1.00 88.00 174 VAL A O 1
ATOM 1345 N N . ASP A 1 175 ? 18.243 1.268 -24.362 1.00 87.88 175 ASP A N 1
ATOM 1346 C CA . ASP A 1 175 ? 19.454 2.034 -24.042 1.00 87.88 175 ASP A CA 1
ATOM 1347 C C . ASP A 1 175 ? 19.210 3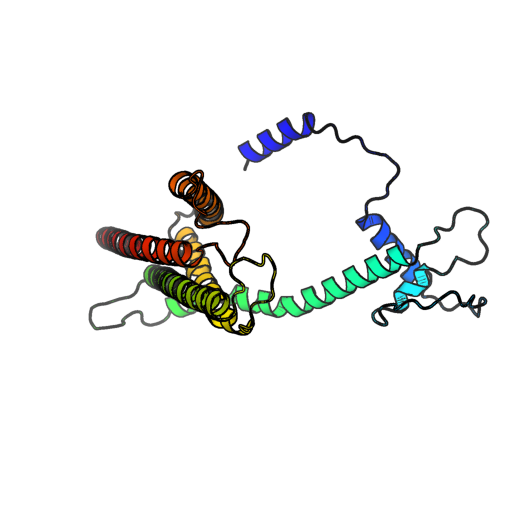.531 -23.832 1.00 87.88 175 ASP A C 1
ATOM 1349 O O . ASP A 1 175 ? 20.154 4.269 -23.556 1.00 87.88 175 ASP A O 1
ATOM 1353 N N . GLU A 1 176 ? 17.955 3.981 -23.907 1.00 86.62 176 GLU A N 1
ATOM 1354 C CA . GLU A 1 176 ? 17.586 5.386 -23.738 1.00 86.62 176 GLU A CA 1
ATOM 1355 C C . GLU A 1 176 ? 16.983 5.639 -22.344 1.00 86.62 176 GLU A C 1
ATOM 1357 O O . GLU A 1 176 ? 15.772 5.476 -22.138 1.00 86.62 176 GLU A O 1
ATOM 1362 N N . PRO A 1 177 ? 17.801 6.036 -21.349 1.00 82.50 177 PRO A N 1
ATOM 1363 C CA . PRO A 1 177 ? 17.303 6.314 -20.011 1.00 82.50 177 PRO A CA 1
ATOM 1364 C C . PRO A 1 177 ? 16.360 7.524 -20.040 1.00 82.50 177 PRO A C 1
ATOM 1366 O O . PRO A 1 177 ? 16.729 8.612 -20.475 1.00 82.50 177 PRO A O 1
ATOM 1369 N N . GLY A 1 178 ? 15.134 7.336 -19.549 1.00 79.31 178 GLY A N 1
ATOM 1370 C CA . GLY A 1 178 ? 14.125 8.397 -19.477 1.00 79.31 178 GLY A CA 1
ATOM 1371 C C . GLY A 1 178 ? 13.296 8.594 -20.750 1.00 79.31 178 GLY A C 1
ATOM 1372 O O . GLY A 1 178 ? 12.422 9.462 -20.755 1.00 79.31 178 GLY A O 1
ATOM 1373 N N . ALA A 1 179 ? 13.511 7.788 -21.797 1.00 85.31 179 ALA A N 1
ATOM 1374 C CA . ALA A 1 179 ? 12.614 7.768 -22.946 1.00 85.31 179 ALA A CA 1
ATOM 1375 C C . ALA A 1 179 ? 11.192 7.381 -22.512 1.00 85.31 179 ALA A C 1
ATOM 1377 O O . ALA A 1 179 ? 10.983 6.454 -21.720 1.00 85.31 179 ALA A O 1
ATOM 1378 N N . VAL A 1 180 ? 10.201 8.103 -23.037 1.00 86.25 180 VAL A N 1
ATOM 1379 C CA . VAL A 1 180 ? 8.794 7.831 -22.739 1.00 86.25 180 VAL A CA 1
ATOM 1380 C C . VAL A 1 180 ? 8.403 6.532 -23.427 1.00 86.25 180 VAL A C 1
ATOM 1382 O O . VAL A 1 180 ? 8.377 6.444 -24.653 1.00 86.25 180 VAL A O 1
ATOM 1385 N N . ASN A 1 181 ? 8.086 5.518 -22.627 1.00 87.56 181 ASN A N 1
ATOM 1386 C CA . ASN A 1 181 ? 7.563 4.265 -23.147 1.00 87.56 181 ASN A CA 1
ATOM 1387 C C . ASN A 1 181 ? 6.179 4.521 -23.781 1.00 87.56 181 ASN A C 1
ATOM 1389 O O . ASN A 1 181 ? 5.332 5.126 -23.119 1.00 87.56 181 ASN A O 1
ATOM 1393 N N . PRO A 1 182 ? 5.915 4.065 -25.022 1.00 90.12 182 PRO A N 1
ATOM 1394 C CA . PRO A 1 182 ? 4.635 4.298 -25.698 1.00 90.12 182 PRO A CA 1
ATOM 1395 C C . PRO A 1 182 ? 3.446 3.566 -25.043 1.00 90.12 182 PRO A C 1
ATOM 1397 O O . PRO A 1 182 ? 2.302 3.724 -25.470 1.00 90.12 182 PRO A O 1
ATOM 1400 N N . MET A 1 183 ? 3.684 2.776 -23.993 1.00 91.56 183 MET A N 1
ATOM 1401 C CA . MET A 1 183 ? 2.652 2.172 -23.161 1.00 91.56 183 MET A CA 1
ATOM 1402 C C . MET A 1 183 ? 1.896 3.216 -22.324 1.00 91.56 183 MET A C 1
ATOM 1404 O O . MET A 1 183 ? 2.468 4.051 -21.628 1.00 91.56 183 MET A O 1
ATOM 1408 N N . SER A 1 184 ? 0.567 3.126 -22.350 1.00 92.50 184 SER A N 1
ATOM 1409 C CA . SER A 1 184 ? -0.318 4.012 -21.592 1.00 92.50 184 SER A CA 1
ATOM 1410 C C . SER A 1 184 ? -0.170 3.834 -20.072 1.00 92.50 184 SER A C 1
ATOM 1412 O O . SER A 1 184 ? -0.220 2.714 -19.566 1.00 92.50 184 SER A O 1
ATOM 1414 N N . VAL A 1 185 ? -0.102 4.941 -19.321 1.00 92.44 185 VAL A N 1
ATOM 1415 C CA . VAL A 1 185 ? -0.039 4.936 -17.840 1.00 92.44 185 VAL A CA 1
ATOM 1416 C C . VAL A 1 185 ? -1.246 4.247 -17.183 1.00 92.44 185 VAL A C 1
ATOM 1418 O O . VAL A 1 185 ? -1.158 3.751 -16.062 1.00 92.44 185 VAL A O 1
ATOM 1421 N N . TRP A 1 186 ? -2.371 4.155 -17.900 1.00 91.94 186 TRP A N 1
ATOM 1422 C CA . TRP A 1 186 ? -3.600 3.502 -17.439 1.00 91.94 186 TRP A CA 1
ATOM 1423 C C . TRP A 1 186 ? -3.413 2.009 -17.124 1.00 91.94 186 TRP A C 1
ATOM 1425 O O . TRP A 1 186 ? -4.173 1.454 -16.332 1.00 91.94 186 TRP A O 1
ATOM 1435 N N . TRP A 1 187 ? -2.370 1.371 -17.664 1.00 94.25 187 TRP A N 1
ATOM 1436 C CA . TRP A 1 187 ? -2.004 -0.005 -17.322 1.00 94.25 187 TRP A CA 1
ATOM 1437 C C . TRP A 1 187 ? -1.582 -0.197 -15.860 1.00 94.25 187 TRP A C 1
ATOM 1439 O O . TRP A 1 187 ? -1.600 -1.328 -15.389 1.00 94.25 187 TRP A O 1
ATOM 1449 N N . LEU A 1 188 ? -1.257 0.873 -15.124 1.00 92.38 188 LEU A N 1
ATOM 1450 C CA . LEU A 1 188 ? -0.944 0.794 -13.693 1.00 92.38 188 LEU A CA 1
ATOM 1451 C C . LEU A 1 188 ? -2.203 0.733 -12.807 1.00 92.38 188 LEU A C 1
ATOM 1453 O O . LEU A 1 188 ? -2.119 0.363 -11.638 1.00 92.38 188 LEU A O 1
ATOM 1457 N N . ILE A 1 189 ? -3.386 1.087 -13.325 1.00 94.56 189 ILE A N 1
ATOM 1458 C CA . ILE A 1 189 ? -4.625 1.128 -12.526 1.00 94.56 189 ILE A CA 1
ATOM 1459 C C . ILE A 1 189 ? -4.967 -0.207 -11.853 1.00 94.56 189 ILE A C 1
ATOM 1461 O O . ILE A 1 189 ? -5.330 -0.176 -10.672 1.00 94.56 189 ILE A O 1
ATOM 1465 N N . PRO A 1 190 ? -4.863 -1.371 -12.526 1.00 95.12 190 PRO A N 1
ATOM 1466 C CA . PRO A 1 190 ? -5.180 -2.651 -11.907 1.00 95.12 190 PRO A CA 1
ATOM 1467 C C . PRO A 1 190 ? -4.373 -2.907 -10.632 1.00 95.12 190 PRO A C 1
ATOM 1469 O O . PRO A 1 190 ? -4.967 -3.224 -9.601 1.00 95.12 190 PRO A O 1
ATOM 1472 N N . GLN A 1 191 ? -3.050 -2.702 -10.655 1.00 95.88 191 GLN A N 1
ATOM 1473 C CA . GLN A 1 191 ? -2.224 -2.959 -9.472 1.00 95.88 191 GLN A CA 1
ATOM 1474 C C . GLN A 1 191 ? -2.465 -1.943 -8.347 1.00 95.88 191 GLN A C 1
ATOM 1476 O O . GLN A 1 191 ? -2.527 -2.346 -7.190 1.00 95.88 191 GLN A O 1
ATOM 1481 N N . TYR A 1 192 ? -2.708 -0.663 -8.660 1.00 94.12 192 TYR A N 1
ATOM 1482 C CA . TYR A 1 192 ? -3.069 0.335 -7.643 1.00 94.12 192 TYR A CA 1
ATOM 1483 C C . TYR A 1 192 ? -4.423 0.039 -6.993 1.00 94.12 192 TYR A C 1
ATOM 1485 O O . TYR A 1 192 ? -4.592 0.210 -5.787 1.00 94.12 192 TYR A O 1
ATOM 1493 N N . THR A 1 193 ? -5.389 -0.429 -7.783 1.00 95.19 193 THR A N 1
ATOM 1494 C CA . THR A 1 193 ? -6.718 -0.786 -7.274 1.00 95.19 193 THR A CA 1
ATOM 1495 C C . THR A 1 193 ? -6.631 -1.997 -6.352 1.00 95.19 193 THR A C 1
ATOM 1497 O O . THR A 1 193 ? -7.181 -1.975 -5.252 1.00 95.19 193 THR A O 1
ATOM 1500 N N . LEU A 1 194 ? -5.914 -3.043 -6.775 1.00 96.06 194 LEU A N 1
ATOM 1501 C CA . LEU A 1 194 ? -5.717 -4.249 -5.972 1.00 96.06 194 LEU A CA 1
ATOM 1502 C C . LEU A 1 194 ? -4.954 -3.947 -4.678 1.00 96.06 194 LEU A C 1
ATOM 1504 O O . LEU A 1 194 ? -5.378 -4.409 -3.621 1.00 96.06 194 LEU A O 1
ATOM 1508 N N . ASP A 1 195 ? -3.895 -3.136 -4.732 1.00 94.50 195 ASP A N 1
ATOM 1509 C CA . ASP A 1 195 ? -3.153 -2.716 -3.537 1.00 94.50 195 ASP A CA 1
ATOM 1510 C C . ASP A 1 195 ? -4.042 -1.943 -2.551 1.00 94.50 195 ASP A C 1
ATOM 1512 O O . ASP A 1 195 ? -4.094 -2.274 -1.364 1.00 94.50 195 ASP A O 1
ATOM 1516 N N . GLY A 1 196 ? -4.829 -0.982 -3.044 1.00 92.25 196 GLY A N 1
ATOM 1517 C CA . GLY A 1 196 ? -5.762 -0.220 -2.214 1.00 92.25 196 GLY A CA 1
ATOM 1518 C C . GLY A 1 196 ? -6.810 -1.105 -1.531 1.00 92.25 196 GLY A C 1
ATOM 1519 O O . GLY A 1 196 ? -7.043 -0.983 -0.327 1.00 92.25 196 GLY A O 1
ATOM 1520 N N . VAL A 1 197 ? -7.415 -2.040 -2.272 1.00 93.12 197 VAL A N 1
ATOM 1521 C CA . VAL A 1 197 ? -8.389 -2.993 -1.713 1.00 93.12 197 VAL A CA 1
ATOM 1522 C C . VAL A 1 197 ? -7.719 -3.912 -0.689 1.00 93.12 197 VAL A C 1
ATOM 1524 O O . VAL A 1 197 ? -8.239 -4.079 0.415 1.00 93.12 197 VAL A O 1
ATOM 1527 N N . SER A 1 198 ? -6.551 -4.467 -1.021 1.00 94.25 198 SER A N 1
ATOM 1528 C CA . SER A 1 198 ? -5.743 -5.291 -0.118 1.00 94.25 198 SER A CA 1
ATOM 1529 C C . SER A 1 198 ? -5.485 -4.578 1.212 1.00 94.25 198 SER A C 1
ATOM 1531 O O . SER A 1 198 ? -5.769 -5.136 2.277 1.00 94.25 198 SER A O 1
ATOM 1533 N N . HIS A 1 199 ? -5.032 -3.322 1.158 1.00 90.88 199 HIS A N 1
ATOM 1534 C CA . HIS A 1 199 ? -4.749 -2.518 2.341 1.00 90.88 199 HIS A CA 1
ATOM 1535 C C . HIS A 1 199 ? -5.982 -2.325 3.223 1.00 90.88 199 HIS A C 1
ATOM 1537 O O . HIS A 1 199 ? -5.891 -2.520 4.433 1.00 90.88 199 HIS A O 1
ATOM 1543 N N . VAL A 1 200 ? -7.148 -2.013 2.654 1.00 88.12 200 VAL A N 1
ATOM 1544 C CA . VAL A 1 200 ? -8.381 -1.832 3.440 1.00 88.12 200 VAL A CA 1
ATOM 1545 C C . VAL A 1 200 ? -8.777 -3.118 4.175 1.00 88.12 200 VAL A C 1
ATOM 1547 O O . VAL A 1 200 ? -9.160 -3.067 5.346 1.00 88.12 200 VAL A O 1
ATOM 1550 N N . PHE A 1 201 ? -8.661 -4.279 3.527 1.00 89.06 201 PHE A N 1
ATOM 1551 C CA . PHE A 1 201 ? -8.988 -5.563 4.152 1.00 89.06 201 PHE A CA 1
ATOM 1552 C C . PHE A 1 201 ? -7.968 -5.979 5.218 1.00 89.06 201 PHE A C 1
ATOM 1554 O O . PHE A 1 201 ? -8.357 -6.312 6.342 1.00 89.06 201 PHE A O 1
ATOM 1561 N N . ALA A 1 202 ? -6.676 -5.936 4.887 1.00 89.12 202 ALA A N 1
ATOM 1562 C CA . ALA A 1 202 ? -5.613 -6.371 5.784 1.00 89.12 202 ALA A CA 1
ATOM 1563 C C . ALA A 1 202 ? -5.449 -5.423 6.976 1.00 89.12 202 ALA A C 1
ATOM 1565 O O . ALA A 1 202 ? -5.418 -5.882 8.113 1.00 89.12 202 ALA A O 1
ATOM 1566 N N . MET A 1 203 ? -5.393 -4.108 6.746 1.00 86.75 203 MET A N 1
ATOM 1567 C CA . MET A 1 203 ? -5.111 -3.124 7.794 1.00 86.75 203 MET A CA 1
ATOM 1568 C C . MET A 1 203 ? -6.162 -3.163 8.900 1.00 86.75 203 MET A C 1
ATOM 1570 O O . MET A 1 203 ? -5.821 -3.286 10.076 1.00 86.75 203 MET A O 1
ATOM 1574 N N . ILE A 1 204 ? -7.443 -3.113 8.521 1.00 83.56 204 ILE A N 1
ATOM 1575 C CA . ILE A 1 204 ? -8.529 -3.111 9.499 1.00 83.56 204 ILE A CA 1
ATOM 1576 C C . ILE A 1 204 ? -8.609 -4.474 10.204 1.00 83.56 204 ILE A C 1
ATOM 1578 O O . ILE A 1 204 ? -8.744 -4.521 11.426 1.00 83.56 204 ILE A O 1
ATOM 1582 N N . GLY A 1 205 ? -8.452 -5.578 9.462 1.00 84.12 205 GLY A N 1
ATOM 1583 C CA . GLY A 1 205 ? -8.453 -6.923 10.039 1.00 84.12 205 GLY A CA 1
ATOM 1584 C C . GLY A 1 205 ? -7.331 -7.134 11.061 1.00 84.12 205 GLY A C 1
ATOM 1585 O O . GLY A 1 205 ? -7.588 -7.640 12.150 1.00 84.12 205 GLY A O 1
ATOM 1586 N N . ILE A 1 206 ? -6.101 -6.710 10.744 1.00 84.88 206 ILE A N 1
ATOM 1587 C CA . ILE A 1 206 ? -4.944 -6.797 11.647 1.00 84.88 206 ILE A CA 1
ATOM 1588 C C . ILE A 1 206 ? -5.187 -5.922 12.882 1.00 84.88 206 ILE A C 1
ATOM 1590 O O . ILE A 1 206 ? -5.022 -6.400 14.004 1.00 84.88 206 ILE A O 1
ATOM 1594 N N . GLN A 1 207 ? -5.606 -4.667 12.696 1.00 84.06 207 GLN A N 1
ATOM 1595 C CA . GLN A 1 207 ? -5.843 -3.740 13.802 1.00 84.06 207 GLN A CA 1
ATOM 1596 C C . GLN A 1 207 ? -6.888 -4.282 14.789 1.00 84.06 207 GLN A C 1
ATOM 1598 O O . GLN A 1 207 ? -6.628 -4.305 15.992 1.00 84.06 207 GLN A O 1
ATOM 1603 N N . GLU A 1 208 ? -8.044 -4.739 14.300 1.00 79.94 208 GLU A N 1
ATOM 1604 C CA . GLU A 1 208 ? -9.100 -5.305 15.149 1.00 79.94 208 GLU A CA 1
ATOM 1605 C C . GLU A 1 208 ? -8.655 -6.619 15.800 1.00 79.94 208 GLU A C 1
ATOM 1607 O O . GLU A 1 208 ? -8.861 -6.807 16.996 1.00 79.94 208 GLU A O 1
ATOM 1612 N N . PHE A 1 209 ? -7.969 -7.502 15.066 1.00 80.06 209 PHE A N 1
ATOM 1613 C CA . PHE A 1 209 ? -7.470 -8.761 15.621 1.00 80.06 209 PHE A CA 1
ATOM 1614 C C . PHE A 1 209 ? -6.506 -8.533 16.793 1.00 80.06 209 PHE A C 1
ATOM 1616 O O . PHE A 1 209 ? -6.698 -9.098 17.868 1.00 80.06 209 PHE A O 1
ATOM 1623 N N . PHE A 1 210 ? -5.491 -7.681 16.625 1.00 81.06 210 PHE A N 1
ATOM 1624 C CA . PHE A 1 210 ? -4.531 -7.406 17.697 1.00 81.06 210 PHE A CA 1
ATOM 1625 C C . PHE A 1 210 ? -5.145 -6.619 18.861 1.00 81.06 210 PHE A C 1
ATOM 1627 O O . PHE A 1 210 ? -4.699 -6.782 19.997 1.00 81.06 210 PHE A O 1
ATOM 1634 N N . TYR A 1 211 ? -6.160 -5.790 18.606 1.00 77.75 211 TYR A N 1
ATOM 1635 C CA . TYR A 1 211 ? -6.863 -5.056 19.656 1.00 77.75 211 TYR A CA 1
ATOM 1636 C C . TYR A 1 211 ? -7.778 -5.965 20.492 1.00 77.75 211 TYR A C 1
ATOM 1638 O O . TYR A 1 211 ? -7.717 -5.923 21.721 1.00 77.75 211 TYR A O 1
ATOM 1646 N N . ASP A 1 212 ? -8.587 -6.805 19.842 1.00 72.75 212 ASP A N 1
ATOM 1647 C CA . ASP A 1 212 ? -9.594 -7.644 20.503 1.00 72.75 212 ASP A CA 1
ATOM 1648 C C . ASP A 1 212 ? -8.994 -8.884 21.173 1.00 72.75 212 ASP A C 1
ATOM 1650 O O . ASP A 1 212 ? -9.481 -9.314 22.218 1.00 72.75 212 ASP A O 1
ATOM 1654 N N . GLN A 1 213 ? -7.937 -9.470 20.595 1.00 71.88 213 GLN A N 1
ATOM 1655 C CA . GLN A 1 213 ? -7.268 -10.636 21.187 1.00 71.88 213 GLN A CA 1
ATOM 1656 C C . GLN A 1 213 ? -6.322 -10.262 22.336 1.00 71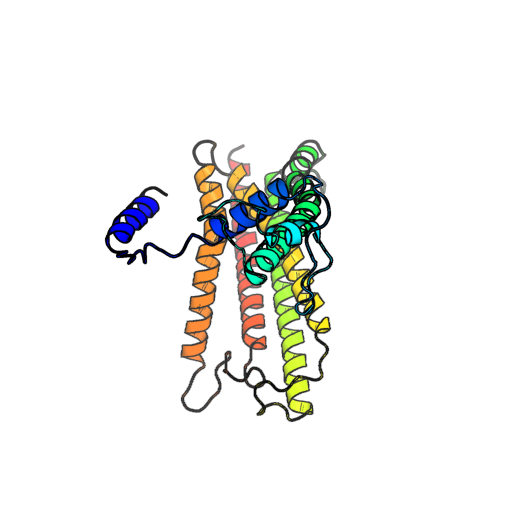.88 213 GLN A C 1
ATOM 1658 O O . GLN A 1 213 ? -5.944 -11.121 23.140 1.00 71.88 213 GLN A O 1
ATOM 1663 N N . ALA A 1 214 ? -5.920 -8.993 22.441 1.00 71.31 214 ALA A N 1
ATOM 1664 C CA . ALA A 1 214 ? -5.127 -8.537 23.567 1.00 71.31 214 ALA A CA 1
ATOM 1665 C C . ALA A 1 214 ? -5.979 -8.525 24.846 1.00 71.31 214 ALA A C 1
ATOM 1667 O O . ALA A 1 214 ? -7.074 -7.961 24.893 1.00 71.31 214 ALA A O 1
ATOM 1668 N N . ARG A 1 215 ? -5.442 -9.102 25.931 1.00 70.62 215 ARG A N 1
ATOM 1669 C CA . ARG A 1 215 ? -6.019 -8.933 27.276 1.00 70.62 215 ARG A CA 1
ATOM 1670 C C . ARG A 1 215 ? -6.185 -7.439 27.570 1.00 70.62 215 ARG A C 1
ATOM 1672 O O . ARG A 1 215 ? -5.383 -6.639 27.097 1.00 70.62 215 ARG A O 1
ATOM 1679 N N . THR A 1 216 ? -7.183 -7.061 28.368 1.00 70.38 216 THR A N 1
ATOM 1680 C CA . THR A 1 216 ? -7.547 -5.650 28.612 1.00 70.38 216 THR A CA 1
ATOM 1681 C C . THR A 1 216 ? -6.352 -4.775 29.017 1.00 70.38 216 THR A C 1
ATOM 1683 O O . THR A 1 216 ? -6.228 -3.653 28.533 1.00 70.38 216 THR A O 1
ATOM 1686 N N . GLU A 1 217 ? -5.424 -5.311 29.814 1.00 76.31 217 GLU A N 1
ATOM 1687 C CA . GLU A 1 217 ? -4.195 -4.627 30.259 1.00 76.31 217 GLU A CA 1
ATOM 1688 C C . GLU A 1 217 ? -3.130 -4.455 29.156 1.00 76.31 217 GLU A C 1
ATOM 1690 O O . GLU A 1 217 ? -2.226 -3.634 29.276 1.00 76.31 217 GLU A O 1
ATOM 1695 N N . LEU A 1 218 ? -3.241 -5.207 28.059 1.00 78.50 218 LEU A N 1
ATOM 1696 C CA . LEU A 1 218 ? -2.278 -5.294 26.959 1.00 78.50 218 LEU A CA 1
ATOM 1697 C C . LEU A 1 218 ? -2.798 -4.697 25.640 1.00 78.50 218 LEU A C 1
ATOM 1699 O O . LEU A 1 218 ? -2.134 -4.813 24.611 1.00 78.50 218 LEU A O 1
ATOM 1703 N N . ARG A 1 219 ? -3.960 -4.030 25.630 1.00 77.19 219 ARG A N 1
ATOM 1704 C CA . ARG A 1 219 ? -4.538 -3.453 24.397 1.00 77.19 219 ARG A CA 1
ATOM 1705 C C . ARG A 1 219 ? -3.622 -2.441 23.707 1.00 77.19 219 ARG A C 1
ATOM 1707 O O . ARG A 1 219 ? -3.538 -2.422 22.482 1.00 77.19 219 ARG A O 1
ATOM 1714 N N . SER A 1 220 ? -2.897 -1.631 24.479 1.00 84.31 220 SER A N 1
ATOM 1715 C CA . SER A 1 220 ? -1.901 -0.692 23.941 1.00 84.31 220 SER A CA 1
ATOM 1716 C C . SER A 1 220 ? -0.747 -1.415 23.240 1.00 84.31 220 SER A C 1
ATOM 1718 O O . SER A 1 220 ? -0.273 -0.955 22.202 1.00 84.31 220 SER A O 1
ATOM 1720 N N . MET A 1 221 ? -0.338 -2.577 23.759 1.00 83.88 221 MET A N 1
ATOM 1721 C CA . MET A 1 221 ? 0.663 -3.438 23.131 1.00 83.88 221 MET A CA 1
ATOM 1722 C C . MET A 1 221 ? 0.144 -4.030 21.816 1.00 83.88 221 MET A C 1
ATOM 1724 O O . MET A 1 221 ? 0.896 -4.072 20.850 1.00 83.88 221 MET A O 1
ATOM 1728 N N . GLY A 1 222 ? -1.138 -4.405 21.735 1.00 81.31 222 GLY A N 1
ATOM 1729 C CA . GLY A 1 222 ? -1.773 -4.848 20.486 1.00 81.31 222 GLY A CA 1
ATOM 1730 C C . GLY A 1 222 ? -1.699 -3.796 19.373 1.00 81.31 222 GLY A C 1
ATOM 1731 O O . GLY A 1 222 ? -1.262 -4.092 18.263 1.00 81.31 222 GLY A O 1
ATOM 1732 N N . VAL A 1 223 ? -2.023 -2.535 19.683 1.00 82.94 223 VAL A N 1
ATOM 1733 C CA . VAL A 1 223 ? -1.905 -1.423 18.718 1.00 82.94 223 VAL A CA 1
ATOM 1734 C C . VAL A 1 223 ? -0.445 -1.163 18.325 1.00 82.94 223 VAL A C 1
ATOM 1736 O O . VAL A 1 223 ? -0.158 -0.899 17.159 1.00 82.94 223 VAL A O 1
ATOM 1739 N N . ALA A 1 224 ? 0.492 -1.268 19.272 1.00 87.69 224 ALA A N 1
ATOM 1740 C CA . ALA A 1 224 ? 1.918 -1.118 18.985 1.00 87.69 224 ALA A CA 1
ATOM 1741 C C . ALA A 1 224 ? 2.455 -2.234 18.072 1.00 87.69 224 ALA A C 1
ATOM 1743 O O . ALA A 1 224 ? 3.242 -1.945 17.174 1.00 87.69 224 ALA A O 1
ATOM 1744 N N . LEU A 1 225 ? 2.009 -3.481 18.267 1.00 86.31 225 LEU A N 1
ATOM 1745 C CA . LEU A 1 225 ? 2.332 -4.609 17.389 1.00 86.31 225 LEU A CA 1
ATOM 1746 C C . LEU A 1 225 ? 1.756 -4.411 15.984 1.00 86.31 225 LEU A C 1
ATOM 1748 O O . LEU A 1 225 ? 2.443 -4.671 15.007 1.00 86.31 225 LEU A O 1
ATOM 1752 N N . TYR A 1 226 ? 0.532 -3.894 15.863 1.00 86.62 226 TYR A N 1
ATOM 1753 C CA . TYR A 1 226 ? -0.033 -3.520 14.565 1.00 86.62 226 TYR A CA 1
ATOM 1754 C C . TYR A 1 226 ? 0.825 -2.462 13.847 1.00 86.62 226 TYR A C 1
ATOM 1756 O O . TYR A 1 226 ? 1.200 -2.652 12.692 1.00 86.62 226 TYR A O 1
ATOM 1764 N N . LEU A 1 227 ? 1.194 -1.370 14.528 1.00 88.25 227 LEU A N 1
ATOM 1765 C CA . LEU A 1 227 ? 2.032 -0.321 13.934 1.00 88.25 227 LEU A CA 1
ATOM 1766 C C . LEU A 1 227 ? 3.437 -0.829 13.580 1.00 88.25 227 LEU A C 1
ATOM 1768 O O . LEU A 1 227 ? 4.018 -0.390 12.585 1.00 88.25 227 LEU A O 1
ATOM 1772 N N . SER A 1 228 ? 3.987 -1.758 14.368 1.00 91.12 228 SER A N 1
ATOM 1773 C CA . SER A 1 228 ? 5.312 -2.313 14.100 1.00 91.12 228 SER A CA 1
ATOM 1774 C C . SER A 1 228 ? 5.353 -3.155 12.828 1.00 91.12 228 SER A C 1
ATOM 1776 O O . SER A 1 228 ? 6.409 -3.186 12.202 1.00 91.12 228 SER A O 1
ATOM 1778 N N . VAL A 1 229 ? 4.238 -3.754 12.385 1.00 89.62 229 VAL A N 1
ATOM 1779 C CA . VAL A 1 229 ? 4.167 -4.476 11.099 1.00 89.62 229 VAL A CA 1
ATOM 1780 C C . VAL A 1 229 ? 4.623 -3.582 9.941 1.00 89.62 229 VAL A C 1
ATOM 1782 O O . VAL A 1 229 ? 5.431 -4.018 9.126 1.00 89.62 229 VAL A O 1
ATOM 1785 N N . PHE A 1 230 ? 4.194 -2.317 9.898 1.00 87.44 230 PHE A N 1
ATOM 1786 C CA . PHE A 1 230 ? 4.603 -1.377 8.845 1.00 87.44 230 PHE A CA 1
ATOM 1787 C C . PHE A 1 230 ? 6.074 -0.970 8.961 1.00 87.44 230 PHE A C 1
ATOM 1789 O O . PHE A 1 230 ? 6.787 -0.910 7.958 1.00 87.44 230 PHE A O 1
ATOM 1796 N N . GLY A 1 231 ? 6.542 -0.713 10.186 1.00 90.25 231 GLY A N 1
ATOM 1797 C CA . GLY A 1 231 ? 7.934 -0.333 10.436 1.00 90.25 231 GLY A CA 1
ATOM 1798 C C . GLY A 1 231 ? 8.909 -1.457 10.086 1.00 90.25 231 GLY A C 1
ATOM 1799 O O . GLY A 1 231 ? 9.837 -1.258 9.306 1.00 90.25 231 GLY A O 1
ATOM 1800 N N . VAL A 1 232 ? 8.667 -2.658 10.614 1.00 93.44 232 VAL A N 1
ATOM 1801 C CA . VAL A 1 232 ? 9.473 -3.855 10.334 1.00 93.44 232 VAL A CA 1
ATOM 1802 C C . VAL A 1 232 ? 9.365 -4.248 8.862 1.00 93.44 232 VAL A C 1
ATOM 1804 O O . VAL A 1 232 ? 10.383 -4.565 8.255 1.00 93.44 232 VAL A O 1
ATOM 1807 N N . GLY A 1 233 ? 8.172 -4.173 8.264 1.00 91.56 233 GLY A N 1
ATOM 1808 C CA . GLY A 1 233 ? 7.971 -4.447 6.840 1.00 91.56 233 GLY A CA 1
ATOM 1809 C C . GLY A 1 233 ? 8.791 -3.522 5.939 1.00 91.56 233 GLY A C 1
ATOM 1810 O O . GLY A 1 233 ? 9.430 -3.993 5.003 1.00 91.56 233 GLY A O 1
ATOM 1811 N N . SER A 1 234 ? 8.859 -2.229 6.268 1.00 91.88 234 SER A N 1
ATOM 1812 C CA . SER A 1 234 ? 9.682 -1.262 5.527 1.00 91.88 234 SER A CA 1
ATOM 1813 C C . SER A 1 234 ? 11.175 -1.590 5.628 1.00 91.88 234 SER A C 1
ATOM 1815 O O . SER A 1 234 ? 11.877 -1.577 4.621 1.00 91.88 234 SER A O 1
ATOM 1817 N N . LEU A 1 235 ? 11.658 -1.949 6.824 1.00 94.38 235 LEU A N 1
ATOM 1818 C CA . LEU A 1 235 ? 13.050 -2.371 7.022 1.00 94.38 235 LEU A CA 1
ATOM 1819 C C . LEU A 1 235 ? 13.374 -3.653 6.250 1.00 94.38 235 LEU A C 1
ATOM 1821 O O . LEU A 1 235 ? 14.426 -3.737 5.621 1.00 94.38 235 LEU A O 1
ATOM 1825 N N . LEU A 1 236 ? 12.467 -4.632 6.273 1.00 92.75 236 LEU A N 1
ATOM 1826 C CA . LEU A 1 236 ? 12.629 -5.881 5.536 1.00 92.75 236 LEU A CA 1
ATOM 1827 C C . LEU A 1 236 ? 12.631 -5.636 4.023 1.00 92.75 236 LEU A C 1
ATOM 1829 O O . LEU A 1 236 ? 13.428 -6.247 3.322 1.00 92.75 236 LEU A O 1
ATOM 1833 N N . SER A 1 237 ? 11.800 -4.714 3.528 1.00 91.88 237 SER A N 1
ATOM 1834 C CA . SER A 1 237 ? 11.804 -4.310 2.119 1.00 91.88 237 SER A CA 1
ATOM 1835 C C . SER A 1 237 ? 13.143 -3.695 1.716 1.00 91.88 237 SER A C 1
ATOM 1837 O O . SER A 1 237 ? 13.711 -4.102 0.708 1.00 91.88 237 SER A O 1
ATOM 1839 N N . SER A 1 238 ? 13.674 -2.754 2.503 1.00 93.69 238 SER A N 1
ATOM 1840 C CA . SER A 1 238 ? 14.987 -2.159 2.226 1.00 93.69 238 SER A CA 1
ATOM 1841 C C . SER A 1 238 ? 16.102 -3.201 2.273 1.00 93.69 238 SER A C 1
ATOM 1843 O O . SER A 1 238 ? 16.951 -3.224 1.390 1.00 93.69 238 SER A O 1
ATOM 1845 N N . PHE A 1 239 ? 16.072 -4.100 3.261 1.00 94.31 239 PHE A N 1
ATOM 1846 C CA . PHE A 1 239 ? 17.025 -5.203 3.359 1.00 94.31 239 PHE A CA 1
ATOM 1847 C C . PHE A 1 239 ? 16.956 -6.133 2.141 1.00 94.31 239 PHE A C 1
ATOM 1849 O O . PHE A 1 239 ? 17.995 -6.482 1.590 1.00 94.31 239 PHE A O 1
ATOM 1856 N N . LEU A 1 240 ? 15.751 -6.509 1.697 1.00 93.25 240 LEU A N 1
ATOM 1857 C CA . LEU A 1 240 ? 15.559 -7.340 0.506 1.00 93.25 240 LEU A CA 1
ATOM 1858 C C . LEU A 1 240 ? 16.118 -6.663 -0.745 1.00 93.25 240 LEU A C 1
ATOM 1860 O O . LEU A 1 240 ? 16.814 -7.321 -1.512 1.00 93.25 240 LEU A O 1
ATOM 1864 N N . ILE A 1 241 ? 15.851 -5.367 -0.936 1.00 92.38 241 ILE A N 1
ATOM 1865 C CA . ILE A 1 241 ? 16.396 -4.602 -2.065 1.00 92.38 241 ILE A CA 1
ATOM 1866 C C . ILE A 1 241 ? 17.925 -4.629 -2.021 1.00 92.38 241 ILE A C 1
ATOM 1868 O O . ILE A 1 241 ? 18.536 -5.068 -2.990 1.00 92.38 241 ILE A O 1
ATOM 1872 N N . SER A 1 242 ? 18.542 -4.271 -0.891 1.00 92.00 242 SER A N 1
ATOM 1873 C CA . SER A 1 242 ? 20.005 -4.273 -0.758 1.00 92.00 242 SER A CA 1
ATOM 1874 C C . SER A 1 242 ? 20.622 -5.659 -0.968 1.00 92.00 242 SER A C 1
ATOM 1876 O O . SER A 1 242 ? 21.620 -5.782 -1.669 1.00 92.00 242 SER A O 1
ATOM 1878 N N . ALA A 1 243 ? 20.019 -6.715 -0.416 1.00 92.06 243 ALA A N 1
ATOM 1879 C CA . ALA A 1 243 ? 20.501 -8.084 -0.594 1.00 92.06 243 ALA A CA 1
ATOM 1880 C C . ALA A 1 243 ? 20.413 -8.543 -2.060 1.00 92.06 243 ALA A C 1
ATOM 1882 O O . ALA A 1 243 ? 21.296 -9.247 -2.545 1.00 92.06 243 ALA A O 1
ATOM 1883 N N . ILE A 1 244 ? 19.361 -8.143 -2.781 1.00 91.81 244 ILE A N 1
ATOM 1884 C CA . ILE A 1 244 ? 19.215 -8.428 -4.213 1.00 91.81 244 ILE A CA 1
ATOM 1885 C C . ILE A 1 244 ? 20.223 -7.616 -5.023 1.00 91.81 244 ILE A C 1
ATOM 1887 O O . ILE A 1 244 ? 20.834 -8.169 -5.932 1.00 91.81 244 ILE A O 1
ATOM 1891 N N . GLU A 1 245 ? 20.425 -6.335 -4.715 1.00 89.88 245 GLU A N 1
ATOM 1892 C CA . GLU A 1 245 ? 21.436 -5.507 -5.381 1.00 89.88 245 GLU A CA 1
ATOM 1893 C C . GLU A 1 245 ? 22.838 -6.094 -5.217 1.00 89.88 245 GLU A C 1
ATOM 1895 O O . GLU A 1 245 ? 23.562 -6.196 -6.201 1.00 89.88 245 GLU A O 1
ATOM 1900 N N . GLU A 1 246 ? 23.192 -6.556 -4.017 1.00 89.00 246 GLU A N 1
ATOM 1901 C CA . GLU A 1 246 ? 24.473 -7.215 -3.752 1.00 89.00 246 GLU A CA 1
ATOM 1902 C C . GLU A 1 246 ? 24.591 -8.569 -4.472 1.00 89.00 246 GLU A C 1
ATOM 1904 O O . GLU A 1 246 ? 25.629 -8.882 -5.049 1.00 89.00 246 GLU A O 1
ATOM 1909 N N . ALA A 1 247 ? 23.522 -9.372 -4.491 1.00 88.25 247 ALA A N 1
ATOM 1910 C C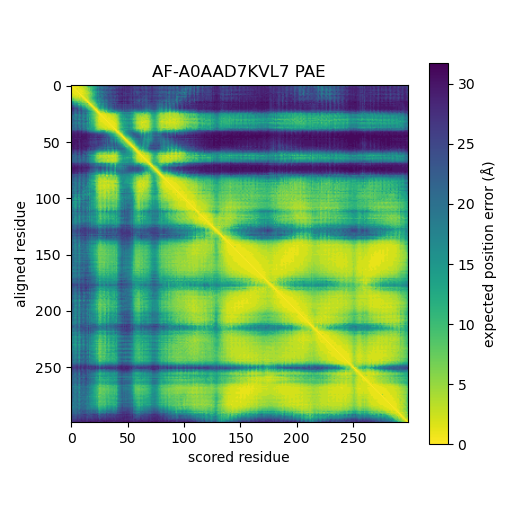A . ALA A 1 247 ? 23.537 -10.692 -5.124 1.00 88.25 247 ALA A CA 1
ATOM 1911 C C . ALA A 1 247 ? 23.468 -10.647 -6.662 1.00 88.25 247 ALA A C 1
ATOM 1913 O O . ALA A 1 247 ? 23.895 -11.595 -7.326 1.00 88.25 247 ALA A O 1
ATOM 1914 N N . THR A 1 248 ? 22.884 -9.592 -7.240 1.00 86.62 248 THR A N 1
ATOM 1915 C CA . THR A 1 248 ? 22.622 -9.484 -8.688 1.00 86.62 248 THR A CA 1
ATOM 1916 C C . THR A 1 248 ? 23.483 -8.438 -9.392 1.00 86.62 248 THR A C 1
ATOM 1918 O O . THR A 1 248 ? 23.667 -8.537 -10.606 1.00 86.62 248 THR A O 1
ATOM 1921 N N . GLY A 1 249 ? 24.043 -7.473 -8.657 1.00 76.69 249 GLY A N 1
ATOM 1922 C CA . GLY A 1 249 ? 24.971 -6.468 -9.164 1.00 76.69 249 GLY A CA 1
ATOM 1923 C C . GLY A 1 249 ? 26.380 -7.035 -9.306 1.00 76.69 249 GLY A C 1
ATOM 1924 O O . GLY A 1 249 ? 27.108 -7.172 -8.331 1.00 76.69 249 GLY A O 1
ATOM 1925 N N . GLY A 1 250 ? 26.777 -7.358 -10.536 1.00 68.88 250 GLY A N 1
ATOM 1926 C CA . GLY A 1 250 ? 28.156 -7.722 -10.875 1.00 68.88 250 GLY A CA 1
ATOM 1927 C C . GLY A 1 250 ? 28.775 -6.719 -11.847 1.00 68.88 250 GLY A C 1
ATOM 1928 O O . GLY A 1 250 ? 28.051 -6.056 -12.584 1.00 68.88 250 GLY A O 1
ATOM 1929 N N . ASP A 1 251 ? 30.110 -6.676 -11.926 1.00 62.00 251 ASP A N 1
ATOM 1930 C CA . ASP A 1 251 ? 30.916 -5.706 -12.708 1.00 62.00 251 ASP A CA 1
ATOM 1931 C C . ASP A 1 251 ? 30.528 -5.522 -14.194 1.00 62.00 251 ASP A C 1
ATOM 1933 O O . ASP A 1 251 ? 30.986 -4.586 -14.848 1.00 62.00 251 ASP A O 1
ATOM 1937 N N . ARG A 1 252 ? 29.717 -6.419 -14.770 1.00 64.06 252 ARG A N 1
ATOM 1938 C CA . ARG A 1 252 ? 29.309 -6.399 -16.186 1.00 64.06 252 ARG A CA 1
ATOM 1939 C C . ARG A 1 252 ? 27.813 -6.613 -16.439 1.00 64.06 252 ARG A C 1
ATOM 1941 O O . ARG A 1 252 ? 27.423 -6.673 -17.605 1.00 64.06 252 ARG A O 1
ATOM 1948 N N . ARG A 1 253 ? 26.979 -6.773 -15.404 1.00 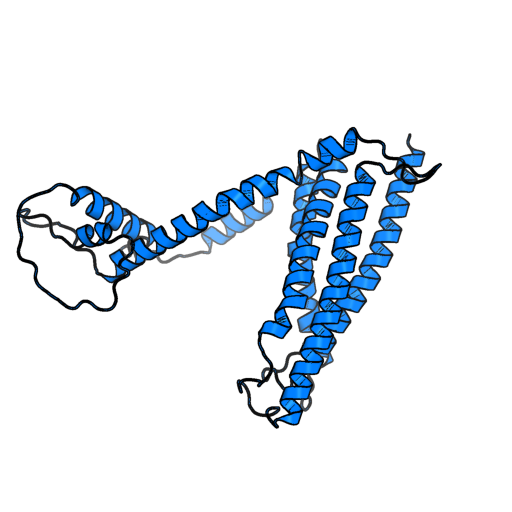70.75 253 ARG A N 1
ATOM 1949 C CA . ARG A 1 253 ? 25.545 -7.071 -15.563 1.00 70.75 253 ARG A CA 1
ATOM 1950 C C . ARG A 1 253 ? 24.699 -6.100 -14.752 1.00 70.75 253 ARG A C 1
ATOM 1952 O O . ARG A 1 253 ? 24.969 -5.876 -13.579 1.00 70.75 253 ARG A O 1
ATOM 1959 N N . ASP A 1 254 ? 23.663 -5.571 -15.393 1.00 77.44 254 ASP A N 1
ATOM 1960 C CA . ASP A 1 254 ? 22.678 -4.711 -14.746 1.00 77.44 254 ASP A CA 1
ATOM 1961 C C . ASP A 1 254 ? 21.937 -5.488 -13.637 1.00 77.44 254 ASP A C 1
ATOM 1963 O O . ASP A 1 254 ? 21.448 -6.600 -13.861 1.00 77.44 254 ASP A O 1
ATOM 1967 N N . SER A 1 255 ? 21.884 -4.903 -12.436 1.00 84.62 255 SER A N 1
ATOM 1968 C CA . SER A 1 255 ? 21.087 -5.387 -11.296 1.00 84.62 255 SER A CA 1
ATOM 1969 C C . SER A 1 255 ? 19.586 -5.330 -11.617 1.00 84.62 255 SER A C 1
ATOM 1971 O O . SER A 1 255 ? 19.156 -4.604 -12.518 1.00 84.62 255 SER A O 1
ATOM 1973 N N . TRP A 1 256 ? 18.759 -6.040 -10.840 1.00 89.56 256 TRP A N 1
ATOM 1974 C CA . TRP A 1 256 ? 17.293 -5.927 -10.925 1.00 89.56 256 TRP A CA 1
ATOM 1975 C C . TRP A 1 256 ? 16.810 -4.473 -10.800 1.00 89.56 256 TRP A C 1
ATOM 1977 O O . TRP A 1 256 ? 15.783 -4.124 -11.378 1.00 89.56 256 TRP A O 1
ATOM 1987 N N . PHE A 1 257 ? 17.577 -3.621 -10.111 1.00 89.25 257 PHE A N 1
ATOM 1988 C CA . PHE A 1 257 ? 17.283 -2.207 -9.866 1.00 89.25 257 PHE A CA 1
ATOM 1989 C C . PHE A 1 257 ? 18.243 -1.265 -10.610 1.00 89.25 257 PHE A C 1
ATOM 1991 O O . PHE A 1 257 ? 18.748 -0.296 -10.051 1.00 89.25 257 PHE A O 1
ATOM 1998 N N . ALA A 1 258 ? 18.542 -1.558 -11.877 1.00 85.00 258 ALA A N 1
ATOM 1999 C CA . ALA A 1 258 ? 19.392 -0.693 -12.693 1.00 85.00 258 ALA A CA 1
ATOM 2000 C C . ALA A 1 258 ? 18.856 0.752 -12.779 1.00 85.00 258 ALA A C 1
ATOM 2002 O O . ALA A 1 258 ? 17.651 0.976 -12.890 1.00 85.00 258 ALA A O 1
ATOM 2003 N N . ASN A 1 259 ? 19.764 1.738 -12.821 1.00 85.44 259 ASN A N 1
ATOM 2004 C CA . ASN A 1 259 ? 19.406 3.160 -12.964 1.00 85.44 259 ASN A CA 1
ATOM 2005 C C . ASN A 1 259 ? 18.557 3.432 -14.216 1.00 85.44 259 ASN A C 1
ATOM 2007 O O . ASN A 1 259 ? 17.691 4.306 -14.215 1.00 85.44 259 ASN A O 1
ATOM 2011 N N . ASN A 1 260 ? 18.811 2.686 -15.296 1.00 87.06 260 ASN A N 1
ATOM 2012 C CA . ASN A 1 260 ? 17.952 2.691 -16.468 1.00 87.06 260 ASN A CA 1
ATOM 2013 C C . ASN A 1 260 ? 16.806 1.695 -16.258 1.00 87.06 260 ASN A C 1
ATOM 2015 O O . ASN A 1 260 ? 16.997 0.484 -16.367 1.00 87.06 260 ASN A O 1
ATOM 2019 N N . LEU A 1 261 ? 15.601 2.220 -16.031 1.00 86.75 261 LEU A N 1
ATOM 2020 C CA . LEU A 1 261 ? 14.396 1.424 -15.806 1.00 86.75 261 LEU A CA 1
ATOM 2021 C C . LEU A 1 261 ? 14.063 0.475 -16.974 1.00 86.75 261 LEU A C 1
ATOM 2023 O O . LEU A 1 261 ? 13.398 -0.530 -16.768 1.00 86.75 261 LEU A O 1
ATOM 2027 N N . ASN A 1 262 ? 14.505 0.764 -18.203 1.00 88.88 262 ASN A N 1
ATOM 2028 C CA . ASN A 1 262 ? 14.293 -0.124 -19.355 1.00 88.88 262 ASN A CA 1
ATOM 2029 C C . ASN A 1 262 ? 15.265 -1.320 -19.379 1.00 88.88 262 ASN A C 1
ATOM 2031 O O . ASN A 1 262 ? 15.018 -2.292 -20.093 1.00 88.88 262 ASN A O 1
ATOM 2035 N N . ARG A 1 263 ? 16.348 -1.255 -18.593 1.00 85.69 263 ARG A N 1
ATOM 2036 C CA . ARG A 1 263 ? 17.291 -2.357 -18.328 1.00 85.69 263 ARG A CA 1
ATOM 2037 C C . ARG A 1 263 ? 17.055 -3.027 -16.973 1.00 85.69 263 ARG A C 1
ATOM 2039 O O . ARG A 1 263 ? 17.494 -4.156 -16.775 1.00 85.69 263 ARG A O 1
ATOM 2046 N N . ALA A 1 264 ? 16.374 -2.340 -16.058 1.00 88.56 264 ALA A N 1
ATOM 2047 C CA . ALA A 1 264 ? 15.947 -2.894 -14.783 1.00 88.56 264 ALA A CA 1
ATOM 2048 C C . ALA A 1 264 ? 14.928 -4.025 -14.983 1.00 88.56 264 ALA A C 1
ATOM 2050 O O . ALA A 1 264 ? 14.197 -4.071 -15.971 1.00 88.56 264 ALA A O 1
ATOM 2051 N N . HIS A 1 265 ? 14.865 -4.915 -14.000 1.00 90.19 265 HIS A N 1
ATOM 2052 C CA . HIS A 1 265 ? 13.972 -6.067 -13.981 1.00 90.19 265 HIS A CA 1
ATOM 2053 C C . HIS A 1 265 ? 13.115 -6.050 -12.714 1.00 90.19 265 HIS A C 1
ATOM 2055 O O . HIS A 1 265 ? 13.218 -6.912 -11.835 1.00 90.19 265 HIS A O 1
ATOM 2061 N N . LEU A 1 266 ? 12.268 -5.021 -12.607 1.00 92.69 266 LEU A N 1
ATOM 2062 C CA . LEU A 1 266 ? 11.321 -4.880 -11.498 1.00 92.69 266 LEU A CA 1
ATOM 2063 C C . LEU A 1 266 ? 10.264 -5.995 -11.490 1.00 92.69 266 LEU A C 1
ATOM 2065 O O . LEU A 1 266 ? 9.732 -6.337 -10.435 1.00 92.69 266 LEU A O 1
ATOM 2069 N N . ASP A 1 267 ? 10.003 -6.605 -12.644 1.00 94.19 267 ASP A N 1
ATOM 2070 C CA . ASP A 1 267 ? 9.139 -7.769 -12.799 1.00 94.19 267 ASP A CA 1
ATOM 2071 C C . ASP A 1 267 ? 9.594 -8.953 -11.934 1.00 94.19 267 ASP A C 1
ATOM 2073 O O . ASP A 1 267 ? 8.766 -9.594 -11.282 1.00 94.19 267 ASP A O 1
ATOM 2077 N N . TYR A 1 268 ? 10.903 -9.212 -11.848 1.00 94.38 268 TYR A N 1
ATOM 2078 C CA . TYR A 1 268 ? 11.441 -10.265 -10.980 1.00 94.38 268 TYR A CA 1
ATOM 2079 C C . TYR A 1 268 ? 11.227 -9.957 -9.500 1.00 94.38 268 TYR A C 1
ATOM 2081 O O . TYR A 1 268 ? 10.880 -10.851 -8.724 1.00 94.38 268 TYR A O 1
ATOM 2089 N N . PHE A 1 269 ? 11.377 -8.691 -9.106 1.00 94.75 269 PHE A N 1
ATOM 2090 C CA . PHE A 1 269 ? 11.120 -8.271 -7.734 1.00 94.75 269 PHE A CA 1
ATOM 2091 C C . PHE A 1 269 ? 9.641 -8.436 -7.362 1.00 94.75 269 PHE A C 1
ATOM 2093 O O . PHE A 1 269 ? 9.329 -8.976 -6.301 1.00 94.75 269 PHE A O 1
ATOM 2100 N N . TYR A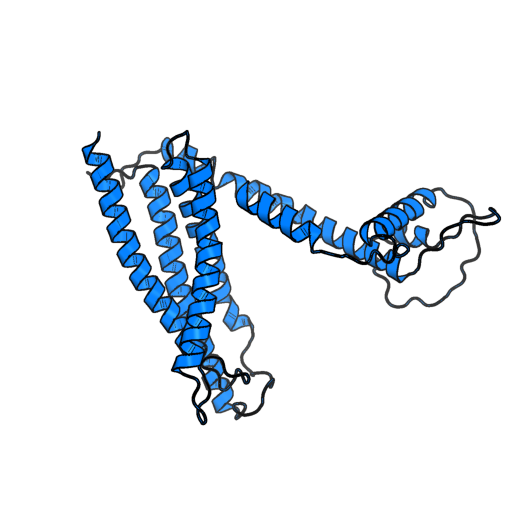 1 270 ? 8.718 -8.064 -8.249 1.00 96.62 270 TYR A N 1
ATOM 2101 C CA . TYR A 1 270 ? 7.286 -8.262 -8.021 1.00 96.62 270 TYR A CA 1
ATOM 2102 C C . TYR A 1 270 ? 6.898 -9.744 -7.943 1.00 96.62 270 TYR A C 1
ATOM 2104 O O . TYR A 1 270 ? 6.135 -10.126 -7.053 1.00 96.62 270 TYR A O 1
ATOM 2112 N N . TRP A 1 271 ? 7.472 -10.609 -8.787 1.00 97.62 271 TRP A N 1
ATOM 2113 C CA . TRP A 1 271 ? 7.280 -12.059 -8.666 1.00 97.62 271 TRP A CA 1
ATOM 2114 C C . TRP A 1 271 ? 7.832 -12.624 -7.355 1.00 97.62 271 TRP A C 1
ATOM 2116 O O . TRP A 1 271 ? 7.179 -13.461 -6.726 1.00 97.62 271 TRP A O 1
ATOM 2126 N N . LEU A 1 272 ? 8.998 -12.148 -6.908 1.00 96.12 272 LEU A N 1
ATOM 2127 C CA . LEU A 1 272 ? 9.567 -12.524 -5.616 1.00 96.12 272 LEU A CA 1
ATOM 2128 C C . LEU A 1 272 ? 8.627 -12.136 -4.466 1.00 96.12 272 LEU A C 1
ATOM 2130 O O . LEU A 1 272 ? 8.358 -12.964 -3.595 1.00 96.12 272 LEU A O 1
ATOM 2134 N N . LEU A 1 273 ? 8.087 -10.914 -4.479 1.00 96.06 273 LEU A N 1
ATOM 2135 C CA . LEU A 1 273 ? 7.121 -10.458 -3.478 1.00 96.06 273 LEU A CA 1
ATOM 2136 C C . LEU A 1 273 ? 5.820 -11.270 -3.515 1.00 96.06 273 LEU A C 1
ATOM 2138 O O . LEU A 1 273 ? 5.307 -11.634 -2.457 1.00 96.06 273 LEU A O 1
ATOM 2142 N N . ALA A 1 274 ? 5.315 -11.622 -4.700 1.00 97.38 274 ALA A N 1
ATOM 2143 C CA . ALA A 1 274 ? 4.159 -12.510 -4.835 1.00 97.38 274 ALA A CA 1
ATOM 2144 C C . ALA A 1 274 ? 4.434 -13.896 -4.218 1.00 97.38 274 ALA A C 1
ATOM 2146 O O . ALA A 1 274 ? 3.607 -14.421 -3.469 1.00 97.38 274 ALA A O 1
ATOM 2147 N N . GLY A 1 275 ? 5.618 -14.467 -4.472 1.00 97.31 275 GLY A N 1
ATOM 2148 C CA . GLY A 1 275 ? 6.051 -15.744 -3.901 1.00 97.31 275 GLY A CA 1
ATOM 2149 C C . GLY A 1 275 ? 6.195 -15.703 -2.376 1.00 97.31 275 GLY A C 1
ATOM 2150 O O . GLY A 1 275 ? 5.639 -16.551 -1.676 1.00 97.31 275 GLY A O 1
ATOM 2151 N N . LEU A 1 276 ? 6.877 -14.685 -1.840 1.00 95.69 276 LEU A N 1
ATOM 2152 C CA . LEU A 1 276 ? 6.998 -14.462 -0.393 1.00 95.69 276 LEU A CA 1
ATOM 2153 C C . LEU A 1 276 ? 5.630 -14.237 0.266 1.00 95.69 276 LEU A C 1
ATOM 2155 O O . LEU A 1 276 ? 5.377 -14.746 1.361 1.00 95.69 276 LEU A O 1
ATOM 2159 N N . GLY A 1 277 ? 4.729 -13.523 -0.411 1.00 95.12 277 GLY A N 1
ATOM 2160 C CA . GLY A 1 277 ? 3.346 -13.342 0.014 1.00 95.12 277 GLY A CA 1
ATOM 2161 C C . GLY A 1 277 ? 2.596 -14.671 0.104 1.00 95.12 277 GLY A C 1
ATOM 2162 O O . GLY A 1 277 ? 1.948 -14.937 1.115 1.00 95.12 277 GLY A O 1
ATOM 2163 N N . ALA A 1 278 ? 2.739 -15.550 -0.892 1.00 96.69 278 ALA A N 1
ATOM 2164 C CA . ALA A 1 278 ? 2.124 -16.877 -0.884 1.00 96.69 278 ALA A CA 1
ATOM 2165 C C . ALA A 1 278 ? 2.633 -17.752 0.274 1.00 96.69 278 ALA A C 1
ATOM 2167 O O . ALA A 1 278 ? 1.831 -18.370 0.979 1.00 96.69 278 ALA A O 1
ATOM 2168 N N . VAL A 1 279 ? 3.945 -17.752 0.536 1.00 96.38 279 VAL A N 1
ATOM 2169 C CA . VAL A 1 279 ? 4.527 -18.436 1.706 1.00 96.38 279 VAL A CA 1
ATOM 2170 C C . VAL A 1 279 ? 3.959 -17.854 3.004 1.00 96.38 279 VAL A C 1
ATOM 2172 O O . VAL A 1 279 ? 3.516 -18.599 3.880 1.00 96.38 279 VAL A O 1
ATOM 2175 N N . SER A 1 280 ? 3.898 -16.526 3.105 1.00 92.69 280 SER A N 1
ATOM 2176 C CA . SER A 1 280 ? 3.341 -15.827 4.269 1.00 92.69 280 SER A CA 1
ATOM 2177 C C . SER A 1 280 ? 1.867 -16.164 4.491 1.00 92.69 280 SER A C 1
ATOM 2179 O O . SER A 1 280 ? 1.450 -16.348 5.632 1.00 92.69 280 SER A O 1
ATOM 2181 N N . PHE A 1 281 ? 1.080 -16.315 3.423 1.00 93.19 281 PHE A N 1
ATOM 2182 C CA . PHE A 1 281 ? -0.320 -16.723 3.500 1.00 93.19 281 PHE A CA 1
ATOM 2183 C C . PHE A 1 281 ? -0.478 -18.149 4.041 1.00 93.19 281 PHE A C 1
ATOM 2185 O O . PHE A 1 281 ? -1.310 -18.390 4.915 1.00 93.19 281 PHE A O 1
ATOM 2192 N N . VAL A 1 282 ? 0.342 -19.094 3.574 1.00 93.44 282 VAL A N 1
ATOM 2193 C CA . VAL A 1 282 ? 0.326 -20.477 4.078 1.00 93.44 282 VAL A CA 1
ATOM 2194 C C . VAL A 1 282 ? 0.669 -20.515 5.568 1.00 93.44 282 VAL A C 1
ATOM 2196 O O . VAL A 1 282 ? -0.048 -21.147 6.350 1.00 93.44 282 VAL A O 1
ATOM 2199 N N . LEU A 1 283 ? 1.718 -19.795 5.978 1.00 91.81 283 LEU A N 1
ATOM 2200 C CA . LEU A 1 283 ? 2.097 -19.661 7.386 1.00 91.81 283 LEU A CA 1
ATOM 2201 C C . LEU A 1 283 ? 0.976 -19.013 8.205 1.00 91.81 283 LEU A C 1
ATOM 2203 O O . LEU A 1 283 ? 0.617 -19.518 9.267 1.00 91.81 283 LEU A O 1
ATOM 2207 N N . TYR A 1 284 ? 0.371 -17.942 7.689 1.00 89.44 284 TYR A N 1
ATOM 2208 C CA . TYR A 1 284 ? -0.756 -17.268 8.322 1.00 89.44 284 TYR A CA 1
ATOM 2209 C C . TYR A 1 284 ? -1.925 -18.227 8.567 1.00 89.44 284 TYR A C 1
ATOM 2211 O O . TYR A 1 284 ? -2.408 -18.325 9.693 1.00 89.44 284 TYR A O 1
ATOM 2219 N N . VAL A 1 285 ? -2.346 -18.989 7.553 1.00 87.44 285 VAL A N 1
ATOM 2220 C CA . VAL A 1 285 ? -3.431 -19.973 7.686 1.00 87.44 285 VAL A CA 1
ATOM 2221 C C . VAL A 1 285 ? -3.078 -21.051 8.713 1.00 87.44 285 VAL A C 1
ATOM 2223 O O . VAL A 1 285 ? -3.937 -21.442 9.506 1.00 87.44 285 VAL A O 1
ATOM 2226 N N . HIS A 1 286 ? -1.829 -21.523 8.731 1.00 85.56 286 HIS A N 1
ATOM 2227 C CA . HIS A 1 286 ? -1.362 -22.503 9.711 1.00 85.56 286 HIS A CA 1
ATOM 2228 C C . HIS A 1 286 ? -1.468 -21.967 11.150 1.00 85.56 286 HIS A C 1
ATOM 2230 O O . HIS A 1 286 ? -2.092 -22.603 12.007 1.00 85.56 286 HIS A O 1
ATOM 2236 N N . PHE A 1 287 ? -0.936 -20.770 11.410 1.00 85.38 287 PHE A N 1
ATOM 2237 C CA . PHE A 1 287 ? -0.984 -20.151 12.736 1.00 85.38 287 PHE A CA 1
ATOM 2238 C C . PHE A 1 287 ? -2.403 -19.754 13.152 1.00 85.38 287 PHE A C 1
ATOM 2240 O O . PHE A 1 287 ? -2.784 -19.987 14.299 1.00 85.38 287 PHE A O 1
ATOM 2247 N N . ALA A 1 288 ? -3.215 -19.230 12.231 1.00 81.12 288 ALA A N 1
ATOM 2248 C CA . ALA A 1 288 ? -4.605 -18.870 12.498 1.00 81.12 288 ALA A CA 1
ATOM 2249 C C . ALA A 1 288 ? -5.434 -20.095 12.915 1.00 81.12 288 ALA A C 1
ATOM 2251 O O . ALA A 1 288 ? -6.175 -20.038 13.899 1.00 81.12 288 ALA A O 1
ATOM 2252 N N . LYS A 1 289 ? -5.265 -21.235 12.228 1.00 75.50 289 LYS A N 1
ATOM 2253 C CA . LYS A 1 289 ? -5.921 -22.499 12.604 1.00 75.50 289 LYS A CA 1
ATOM 2254 C C . LYS A 1 289 ? -5.494 -22.974 13.993 1.00 75.50 289 LYS A C 1
ATOM 2256 O O . LYS A 1 289 ? -6.357 -23.308 14.803 1.00 75.50 289 LYS A O 1
ATOM 2261 N N . SER A 1 290 ? -4.190 -22.972 14.276 1.00 75.94 290 SER A N 1
ATOM 2262 C CA . SER A 1 290 ? -3.646 -23.373 15.582 1.00 75.94 290 SER A CA 1
ATOM 2263 C C . SER A 1 290 ? -4.173 -22.489 16.721 1.00 75.94 290 SER A C 1
ATOM 2265 O O . SER A 1 290 ? -4.610 -22.987 17.760 1.00 75.94 290 SER A O 1
ATOM 2267 N N . TYR A 1 291 ? -4.230 -21.173 16.502 1.00 74.38 291 TYR A N 1
ATOM 2268 C CA . TYR A 1 291 ? -4.753 -20.214 17.472 1.00 74.38 291 TYR A CA 1
ATOM 2269 C C . TYR A 1 291 ? -6.235 -20.455 17.798 1.00 74.38 291 TYR A C 1
ATOM 2271 O O . TYR A 1 291 ? -6.612 -20.536 18.968 1.00 74.38 291 TYR A O 1
ATOM 2279 N N . ILE A 1 292 ? -7.074 -20.634 16.770 1.00 67.19 292 ILE A N 1
ATOM 2280 C CA . ILE A 1 292 ? -8.512 -20.902 16.938 1.00 67.19 292 ILE A CA 1
ATOM 2281 C C . ILE A 1 292 ? -8.745 -22.247 17.640 1.00 67.19 292 ILE A C 1
ATOM 2283 O O . ILE A 1 292 ? -9.609 -22.340 18.513 1.00 67.19 292 ILE A O 1
ATOM 2287 N N . TYR A 1 293 ? -7.974 -23.281 17.291 1.00 57.88 293 TYR A N 1
ATOM 2288 C CA . TYR A 1 293 ? -8.062 -24.598 17.924 1.00 57.88 293 TYR A CA 1
ATOM 2289 C C . TYR A 1 293 ? -7.754 -24.532 19.428 1.00 57.88 293 TYR A C 1
ATOM 2291 O O . TYR A 1 293 ? -8.540 -25.007 20.247 1.00 57.88 293 TYR A O 1
ATOM 2299 N N . ASN A 1 294 ? -6.667 -23.854 19.806 1.00 59.62 294 ASN A N 1
ATOM 2300 C CA . ASN A 1 294 ? -6.270 -23.697 21.207 1.00 59.62 294 ASN A CA 1
ATOM 2301 C C . ASN A 1 294 ? -7.256 -22.851 22.030 1.00 59.62 294 ASN A C 1
ATOM 2303 O O . ASN A 1 294 ? -7.367 -23.046 23.239 1.00 59.62 294 ASN A O 1
ATOM 2307 N N . MET A 1 295 ? -7.979 -21.924 21.394 1.00 59.50 295 MET A N 1
ATOM 2308 C CA . MET A 1 295 ? -9.056 -21.163 22.039 1.00 59.50 295 MET A CA 1
ATOM 2309 C C . MET A 1 295 ? -10.306 -22.016 22.282 1.00 59.50 295 MET A C 1
ATOM 2311 O O . MET A 1 295 ? -10.921 -21.889 23.337 1.00 59.50 295 MET A O 1
ATOM 2315 N N . LYS A 1 296 ? -10.662 -22.918 21.355 1.00 52.75 296 LYS A N 1
ATOM 2316 C CA . LYS A 1 296 ? -11.784 -23.854 21.547 1.00 52.75 296 LYS A CA 1
ATOM 2317 C C . LYS A 1 296 ? -11.523 -24.874 22.656 1.00 52.75 296 LYS A C 1
ATOM 2319 O O . LYS A 1 296 ? -12.462 -25.251 23.332 1.00 52.75 296 LYS A O 1
ATOM 2324 N N . GLY A 1 297 ? -10.272 -25.285 22.872 1.00 44.62 297 GLY A N 1
ATOM 2325 C CA . GLY A 1 297 ? -9.905 -26.208 23.956 1.00 44.62 297 GLY A CA 1
ATOM 2326 C C . GLY A 1 297 ? -9.900 -25.599 25.367 1.00 44.62 297 GLY A C 1
ATOM 2327 O O . GLY A 1 297 ? -9.609 -26.311 26.323 1.00 44.62 297 GLY A O 1
ATOM 2328 N N . LYS A 1 298 ? -10.166 -24.292 25.508 1.00 46.16 298 LYS A N 1
ATOM 2329 C CA . LYS A 1 298 ? -10.222 -23.572 26.796 1.00 46.16 298 LYS A CA 1
ATOM 2330 C C . LYS A 1 298 ? -11.631 -23.095 27.182 1.00 46.16 298 LYS A C 1
ATOM 2332 O O . LYS A 1 298 ? -11.764 -22.453 28.223 1.00 46.16 298 LYS A O 1
ATOM 2337 N N . LEU A 1 299 ? -12.635 -23.370 26.348 1.00 40.91 299 LEU A N 1
ATOM 2338 C CA . LEU A 1 299 ? -14.062 -23.144 26.604 1.00 40.91 299 LEU A CA 1
ATOM 2339 C C . LEU A 1 299 ? -14.734 -24.482 26.909 1.00 40.91 299 LEU A C 1
ATOM 2341 O O . LEU A 1 299 ? -15.633 -24.478 27.773 1.00 40.91 299 LEU A O 1
#

Secondary structure (DSSP, 8-state):
-HHHHHHHHHHHHH------TTS--HHHHHHHHHHHHHHTTS--PPP-----------STTGGGGGGGSPPTT-SS---PPPHHHHHHHHHHHHHHHHHHHTHHHHHHHHHHTTHHHHHHHHS--EEETTEE--HHHHHHHHHHHHHHHHHHHHHHHHHHHHHHHHHHHHTTGGG-TT---SS-GGGGHHHHHHHHHHHHHHHHHHHHHHHHHS-GGGHHHHHHHHHHHHHHHHHHHHHHHHHHHHHH-BTTB--TT-SSTTT--HHHHHHHHHHHHHHHHHHHHHHHHHHHHHHHTT-

Radius of gyration: 28.48 Å; Cα contacts (8 Å, |Δi|>4): 233; chains: 1; bounding box: 57×84×60 Å